Protein AF-A0A7S0GZV7-F1 (afdb_monomer_lite)

Radius of gyration: 32.06 Å; chains: 1; bounding box: 76×55×103 Å

Sequence (353 aa):
VIMIGVEDESTLLAFEGILDAPELIVPTTSLPPGPASESKVTLREICFYSTGPKSLPLLLAFLSTGDLLIYRSFLLPQAESNSSFSRLRLKKLKTTPITRSLTLEREACEVYANKNPKKRSTGPGSRMNDTWRLGRRLLPFSEISGRPAILVAGHCPLVITQHRGYPRAHPLIFAPPEAEETEYSSEFNPLERSRRGLACCAALHNPVTNRGIVAFTTGGVMEVGTLPSPSEASLATSLITSNMLLGSTIHSVDYHKGTDTLCLLVSREVKTFSSEEEAEKSEEDKEEKEETEGMKSKEETEKIDVGYPKPEYSVKVVSPNTFEEVGSFSDLEKNEEVLCQKVVTLSTRTFIA

Foldseek 3Di:
DDQDDDPDPDDRPGAPDPPPPPQCPDPPPDDPDDPDPPDRKAWDDWDWDAFDDPAATWIWIQIPVRWIWIWFWDFDDDDPDPDPHGRIDTDTDPDVTPDCVQQCPVVLVVVVCVVDVPDDPPDPPPDVPPPLPPDDQWAWDNFFLRTTWTWGFGQFIWTWGDDPRRIEIDTDFDDQPPPPPPVPDPPDDVVNNRRFTWNDKDFDDDPVHHGWIWTQTPVRDTDTDTDDHCQQWDSNDNDIDHDDDPQWAWDDWEADPVVQKIKTKTWDFDQDDPCVVVVVVVVVVVPPPDDDDDDDDDPDPPPRPRDDTAIQIKIFIAHPVRRDTPDIGRPADVNDDDPDDYDDDDDPVPPDD

InterPro domains:
  IPR015943 WD40/YVTN repeat-like-containing domain superfamily [G3DSA:2.130.10.10] (215-353)
  IPR058543 RSE1/DDB1/CPSF1, second beta-propeller [PF23726] (31-201)

Secondary structure (DSSP, 8-state):
-------STT-------------------S------------EEEEEEE-SSTTSPPEEEEEETTSPEEEEEEEEPPPPSS---S--EEEEE--PPP--TTTT--HHHHHHHHHH-GGG----TT--S--TTTTS-SEEEEEEETTEEEEEE-BSS-EEEEEETTEEEEEE--PPPP-----S--TT--HHHHTT--EEEEEEE-SSSSTTEEEEEETTS-EEEE-PPPTTT-B-SSSS-B-----SSEEEEEEEETTTTEEEEEEEEEE----HHHHHHHHHHHHHTTSS---------------PPPEEEEEEEEE-TTT--EEEEE--PPTT------------GGG---

pLDDT: mean 71.65, std 21.81, range [27.95, 97.38]

Organism: NCBI:txid1561963

Structure (mmCIF, N/CA/C/O backbone):
data_AF-A0A7S0GZV7-F1
#
_entry.id   AF-A0A7S0GZV7-F1
#
loop_
_atom_site.group_PDB
_atom_site.id
_atom_site.type_symbol
_atom_site.label_atom_id
_atom_site.label_alt_id
_atom_site.label_comp_id
_atom_site.label_asym_id
_atom_site.label_entity_id
_atom_site.label_seq_id
_atom_site.pdbx_PDB_ins_code
_atom_site.Cartn_x
_atom_site.Cartn_y
_atom_site.Cartn_z
_atom_site.occupancy
_atom_site.B_iso_or_equiv
_atom_site.auth_seq_id
_atom_site.auth_comp_id
_atom_site.auth_asym_id
_atom_site.auth_atom_id
_atom_site.pdbx_PDB_model_num
ATOM 1 N N . VAL A 1 1 ? 30.103 4.025 -17.914 1.00 33.81 1 VAL A N 1
ATOM 2 C CA . VAL A 1 1 ? 29.753 5.458 -17.776 1.00 33.81 1 VAL A CA 1
ATOM 3 C C . VAL A 1 1 ? 28.305 5.638 -18.199 1.00 33.81 1 VAL A C 1
ATOM 5 O O . VAL A 1 1 ? 27.973 5.277 -19.320 1.00 33.81 1 VAL A O 1
ATOM 8 N N . ILE A 1 2 ? 27.434 6.093 -17.298 1.00 37.44 2 ILE A N 1
ATOM 9 C CA . ILE A 1 2 ? 26.046 6.444 -17.631 1.00 37.44 2 ILE A CA 1
ATOM 10 C C . ILE A 1 2 ? 25.995 7.968 -17.631 1.00 37.44 2 ILE A C 1
ATOM 12 O O . ILE A 1 2 ? 26.051 8.574 -16.567 1.00 37.44 2 ILE A O 1
ATOM 16 N N . MET A 1 3 ? 25.920 8.582 -18.810 1.00 32.78 3 MET A N 1
ATOM 17 C CA . MET A 1 3 ? 25.652 10.016 -18.909 1.00 32.78 3 MET A CA 1
ATOM 18 C C . MET A 1 3 ? 24.140 10.220 -18.824 1.00 32.78 3 MET A C 1
ATOM 20 O O . MET A 1 3 ? 23.408 9.784 -19.709 1.00 32.78 3 MET A O 1
ATOM 24 N N . ILE A 1 4 ? 23.668 10.828 -17.737 1.00 38.09 4 ILE A N 1
ATOM 25 C CA . ILE A 1 4 ? 22.266 11.225 -17.584 1.00 38.09 4 ILE A CA 1
ATOM 26 C C . ILE A 1 4 ? 22.189 12.699 -17.978 1.00 38.09 4 ILE A C 1
ATOM 28 O O . ILE A 1 4 ? 22.584 13.565 -17.203 1.00 38.09 4 ILE A O 1
ATOM 32 N N . GLY A 1 5 ? 21.732 12.973 -19.200 1.00 27.95 5 GLY A N 1
ATOM 33 C CA . GLY A 1 5 ? 21.377 14.326 -19.619 1.00 27.95 5 GLY A CA 1
ATOM 34 C C . GLY A 1 5 ? 20.059 14.729 -18.964 1.00 27.95 5 GLY A C 1
ATOM 35 O O . GLY A 1 5 ? 19.076 13.998 -19.068 1.00 27.95 5 GLY A O 1
ATOM 36 N N . VAL A 1 6 ? 20.051 15.858 -18.261 1.00 30.39 6 VAL A N 1
ATOM 37 C CA . VAL A 1 6 ? 18.829 16.506 -17.776 1.00 30.39 6 VAL A CA 1
ATOM 38 C C . VAL A 1 6 ? 18.528 17.632 -18.761 1.00 30.39 6 VAL A C 1
ATOM 40 O O . VAL A 1 6 ? 19.365 18.512 -18.947 1.00 30.39 6 VAL A O 1
ATOM 43 N N . GLU A 1 7 ? 17.379 17.570 -19.432 1.00 31.75 7 GLU A N 1
ATOM 44 C CA . GLU A 1 7 ? 16.884 18.653 -20.290 1.00 31.75 7 GLU A CA 1
ATOM 45 C C . GLU A 1 7 ? 16.315 19.769 -19.407 1.00 31.75 7 GLU A C 1
ATOM 47 O O . GLU A 1 7 ? 15.115 19.844 -19.173 1.00 31.75 7 GLU A O 1
ATOM 52 N N . ASP A 1 8 ? 17.205 20.593 -18.858 1.00 31.48 8 ASP A N 1
ATOM 53 C CA . ASP A 1 8 ? 16.912 21.981 -18.497 1.00 31.48 8 ASP A CA 1
ATOM 54 C C . ASP A 1 8 ? 18.231 22.778 -18.541 1.00 31.48 8 ASP A C 1
ATOM 56 O O . ASP A 1 8 ? 19.262 22.343 -18.018 1.00 31.48 8 ASP A O 1
ATOM 60 N N . GLU A 1 9 ? 18.220 23.915 -19.239 1.00 35.56 9 GLU A N 1
ATOM 61 C CA . GLU A 1 9 ? 19.366 24.601 -19.874 1.00 35.56 9 GLU A CA 1
ATOM 62 C C . GLU A 1 9 ? 20.452 25.214 -18.953 1.00 35.56 9 GLU A C 1
ATOM 64 O O . GLU A 1 9 ? 21.107 26.188 -19.319 1.00 35.56 9 GLU A O 1
ATOM 69 N N . SER A 1 10 ? 20.743 24.678 -17.764 1.00 33.66 10 SER A N 1
ATOM 70 C CA . SER A 1 10 ? 21.840 25.250 -16.955 1.00 33.66 10 SER A CA 1
ATOM 71 C C . SER A 1 10 ? 22.649 24.307 -16.073 1.00 33.66 10 SER A C 1
ATOM 73 O O . SER A 1 10 ? 23.443 24.782 -15.258 1.00 33.66 10 SER A O 1
ATOM 75 N N . THR A 1 11 ? 22.574 22.980 -16.233 1.00 31.89 11 THR A N 1
ATOM 76 C CA . THR A 1 11 ? 23.603 22.107 -15.631 1.00 31.89 11 THR A CA 1
ATOM 77 C C . THR A 1 11 ? 23.731 20.755 -16.337 1.00 31.89 11 THR A C 1
ATOM 79 O O . THR A 1 11 ? 23.016 19.801 -16.040 1.00 31.89 11 THR A O 1
ATOM 82 N N . LEU A 1 12 ? 24.719 20.628 -17.228 1.00 28.33 12 LEU A N 1
ATOM 83 C CA . LEU A 1 12 ? 25.225 19.320 -17.649 1.00 28.33 12 LEU A CA 1
ATOM 84 C C . LEU A 1 12 ? 25.996 18.698 -16.476 1.00 28.33 12 LEU A C 1
ATOM 86 O O . LEU A 1 12 ? 27.178 18.972 -16.277 1.00 28.33 12 LEU A O 1
ATOM 90 N N . LEU A 1 13 ? 25.337 17.855 -15.682 1.00 33.34 13 LEU A N 1
ATOM 91 C CA . LEU A 1 13 ? 26.037 16.974 -14.750 1.00 33.34 13 LEU A CA 1
ATOM 92 C C . LEU A 1 13 ? 26.546 15.758 -15.528 1.00 33.34 13 LEU A C 1
ATOM 94 O O . LEU A 1 13 ? 25.844 14.764 -15.706 1.00 33.34 13 LEU A O 1
ATOM 98 N N . ALA A 1 14 ? 27.790 15.837 -15.999 1.00 29.33 14 ALA A N 1
ATOM 99 C CA . ALA A 1 14 ? 28.511 14.662 -16.462 1.00 29.33 14 ALA A CA 1
ATOM 100 C C . ALA A 1 14 ? 28.713 13.712 -15.269 1.00 29.33 14 ALA A C 1
ATOM 102 O O . ALA A 1 14 ? 29.522 13.954 -14.374 1.00 29.33 14 ALA A O 1
ATOM 103 N N . PHE A 1 15 ? 27.937 12.630 -15.228 1.00 39.38 15 PHE A N 1
ATOM 104 C CA . PHE A 1 15 ? 28.114 11.562 -14.252 1.00 39.38 15 PHE A CA 1
ATOM 105 C C . PHE A 1 15 ? 29.225 10.614 -14.720 1.00 39.38 15 PHE A C 1
ATOM 107 O O . PHE A 1 15 ? 28.971 9.563 -15.310 1.00 39.38 15 PHE A O 1
ATOM 114 N N . GLU A 1 16 ? 30.474 10.936 -14.393 1.00 31.05 16 GLU A N 1
ATOM 115 C CA . GLU A 1 16 ? 31.534 9.926 -14.325 1.00 31.05 16 GLU A CA 1
ATOM 116 C C . GLU A 1 16 ? 31.401 9.133 -13.023 1.00 31.05 16 GLU A C 1
ATOM 118 O O . GLU A 1 16 ? 32.149 9.270 -12.059 1.00 31.05 16 GLU A O 1
ATOM 123 N N . GLY A 1 17 ? 30.379 8.282 -12.981 1.00 33.69 17 GLY A N 1
ATOM 124 C CA . GLY A 1 17 ? 30.392 7.135 -12.094 1.00 33.69 17 GLY A CA 1
ATOM 125 C C . GLY A 1 17 ? 31.173 6.020 -12.775 1.00 33.69 17 GLY A C 1
ATOM 126 O O . GLY A 1 17 ? 30.677 5.430 -13.742 1.00 33.69 17 GLY A O 1
ATOM 127 N N . ILE A 1 18 ? 32.352 5.684 -12.250 1.00 29.42 18 ILE A N 1
ATOM 128 C CA . ILE A 1 18 ? 32.896 4.330 -12.386 1.00 29.42 18 ILE A CA 1
ATOM 129 C C . ILE A 1 18 ? 31.946 3.431 -11.586 1.00 29.42 18 ILE A C 1
ATOM 131 O O . ILE A 1 18 ? 32.153 3.122 -10.417 1.00 29.42 18 ILE A O 1
ATOM 135 N N . LEU A 1 19 ? 30.822 3.068 -12.203 1.00 37.88 19 LEU A N 1
ATOM 136 C CA . LEU A 1 19 ? 30.335 1.717 -12.028 1.00 37.88 19 LEU A CA 1
ATOM 137 C C . LEU A 1 19 ? 31.365 0.893 -12.789 1.00 37.88 19 LEU A C 1
ATOM 139 O O . LEU A 1 19 ? 31.237 0.721 -14.002 1.00 37.88 19 LEU A O 1
ATOM 143 N N . ASP A 1 20 ? 32.385 0.403 -12.082 1.00 29.62 20 ASP A N 1
ATOM 144 C CA . ASP A 1 20 ? 32.798 -0.964 -12.354 1.00 29.62 20 ASP A CA 1
ATOM 145 C C . ASP A 1 20 ? 31.483 -1.726 -12.260 1.00 29.62 20 ASP A C 1
ATOM 147 O O . ASP A 1 20 ? 30.920 -1.916 -11.182 1.00 29.62 20 ASP A O 1
ATOM 151 N N . ALA A 1 21 ? 30.873 -1.983 -13.410 1.00 36.34 21 ALA A N 1
ATOM 152 C CA . ALA A 1 21 ? 30.015 -3.121 -13.519 1.00 36.34 21 ALA A CA 1
ATOM 153 C C . ALA A 1 21 ? 31.032 -4.258 -13.511 1.00 36.34 21 ALA A C 1
ATOM 155 O O . ALA A 1 21 ? 31.592 -4.534 -14.576 1.00 36.34 21 ALA A O 1
ATOM 156 N N . PRO A 1 22 ? 31.322 -4.917 -12.363 1.00 32.19 22 PRO A N 1
ATOM 157 C CA . PRO A 1 22 ? 31.736 -6.290 -12.518 1.00 32.19 22 PRO A CA 1
ATOM 158 C C . PRO A 1 22 ? 30.637 -6.900 -13.381 1.00 32.19 22 PRO A C 1
ATOM 160 O O . PRO A 1 22 ? 29.455 -6.560 -13.214 1.00 32.19 22 PRO A O 1
ATOM 163 N N . GLU A 1 23 ? 31.008 -7.730 -14.345 1.00 32.88 23 GLU A N 1
ATOM 164 C CA . GLU A 1 23 ? 30.06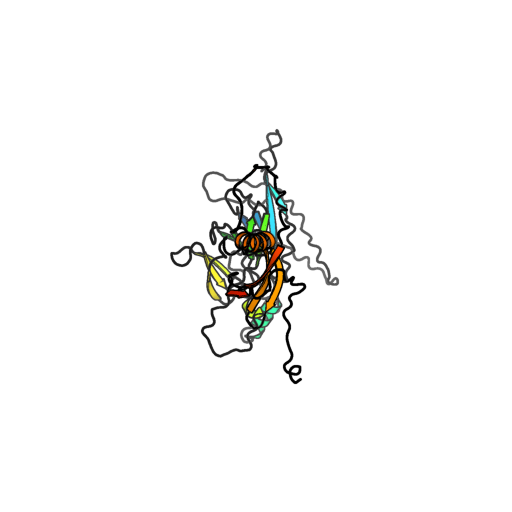7 -8.708 -14.859 1.00 32.88 23 GLU A CA 1
ATOM 165 C C . GLU A 1 23 ? 29.303 -9.229 -13.646 1.00 32.88 23 GLU A C 1
ATOM 167 O O . GLU A 1 23 ? 29.890 -9.797 -12.720 1.00 32.88 23 GLU A O 1
ATOM 172 N N . LEU A 1 24 ? 28.028 -8.849 -13.540 1.00 37.41 24 LEU A N 1
ATOM 173 C CA . LEU A 1 24 ? 27.248 -9.165 -12.363 1.00 37.41 24 LEU A CA 1
ATOM 174 C C . LEU A 1 24 ? 26.860 -10.616 -12.593 1.00 37.41 24 LEU A C 1
ATOM 176 O O . LEU A 1 24 ? 25.791 -10.906 -13.125 1.00 37.41 24 LEU A O 1
ATOM 180 N N . ILE A 1 25 ? 27.801 -11.514 -12.303 1.00 35.06 25 ILE A N 1
ATOM 181 C CA . ILE A 1 25 ? 27.599 -12.951 -12.308 1.00 35.06 25 ILE A CA 1
ATOM 182 C C . ILE A 1 25 ? 26.596 -13.182 -11.187 1.00 35.06 25 ILE A C 1
ATOM 184 O O . ILE A 1 25 ? 26.941 -13.239 -10.009 1.00 35.06 25 ILE A O 1
ATOM 188 N N . VAL A 1 26 ? 25.315 -13.191 -11.545 1.00 38.22 26 VAL A N 1
ATOM 189 C CA . VAL A 1 26 ? 24.249 -13.592 -10.640 1.00 38.22 26 VAL A CA 1
ATOM 190 C C . VAL A 1 26 ? 24.370 -15.109 -10.538 1.00 38.22 26 VAL A C 1
ATOM 192 O O . VAL A 1 26 ? 24.126 -15.778 -11.544 1.00 38.22 26 VAL A O 1
ATOM 195 N N . PRO A 1 27 ? 24.753 -15.685 -9.385 1.00 35.00 27 PRO A N 1
ATOM 196 C CA . PRO A 1 27 ? 24.728 -17.128 -9.236 1.00 35.00 27 PRO A CA 1
ATOM 197 C C . PRO A 1 27 ? 23.278 -17.589 -9.399 1.00 35.00 27 PRO A C 1
ATOM 199 O O . PRO A 1 27 ? 22.416 -17.293 -8.571 1.00 35.00 27 PRO A O 1
ATOM 202 N N . THR A 1 28 ? 22.987 -18.275 -10.503 1.00 38.59 28 THR A N 1
ATOM 203 C CA . THR A 1 28 ? 21.720 -18.976 -10.704 1.00 38.59 28 THR A CA 1
ATOM 204 C C . THR A 1 28 ? 21.653 -20.110 -9.696 1.00 38.59 28 THR A C 1
ATOM 206 O O . THR A 1 28 ? 22.261 -21.162 -9.882 1.00 38.59 28 THR A O 1
ATOM 209 N N . THR A 1 29 ? 20.944 -19.892 -8.595 1.00 39.34 29 THR A N 1
ATOM 210 C CA . THR A 1 29 ? 20.678 -20.936 -7.616 1.00 39.34 29 THR A CA 1
ATOM 211 C C . THR A 1 29 ? 19.682 -21.949 -8.193 1.00 39.34 29 THR A C 1
ATOM 213 O O . THR A 1 29 ? 18.584 -21.597 -8.620 1.00 39.34 29 THR A O 1
ATOM 216 N N . SER A 1 30 ? 20.068 -23.228 -8.134 1.00 42.41 30 SER A N 1
ATOM 217 C CA . SER A 1 30 ? 19.202 -24.423 -8.090 1.00 42.41 30 SER A CA 1
ATOM 218 C C . SER A 1 30 ? 18.599 -25.027 -9.375 1.00 42.41 30 SER A C 1
ATOM 220 O O . SER A 1 30 ? 17.442 -25.427 -9.362 1.00 42.41 30 SER A O 1
ATOM 222 N N . LEU A 1 31 ? 19.380 -25.247 -10.440 1.00 40.47 31 LEU A N 1
ATOM 223 C CA . LEU A 1 31 ? 19.058 -26.290 -11.438 1.00 40.47 31 LEU A CA 1
ATOM 224 C C . LEU A 1 31 ? 20.331 -27.057 -11.857 1.00 40.47 31 LEU A C 1
ATOM 226 O O . LEU A 1 31 ? 21.410 -26.461 -11.854 1.00 40.47 31 LEU A O 1
ATOM 230 N N . PRO A 1 32 ? 20.236 -28.367 -12.175 1.00 44.31 32 PRO A N 1
ATOM 231 C CA . PRO A 1 32 ? 21.387 -29.193 -12.537 1.00 44.31 32 PRO A CA 1
ATOM 232 C C . PRO A 1 32 ? 22.094 -28.650 -13.791 1.00 44.31 32 PRO A C 1
ATOM 234 O O . PRO A 1 32 ? 21.440 -28.050 -14.650 1.00 44.31 32 PRO A O 1
ATOM 237 N N . PRO A 1 33 ? 23.421 -28.846 -13.909 1.00 44.50 33 PRO A N 1
ATOM 238 C CA . PRO A 1 33 ? 24.230 -28.228 -14.950 1.00 44.50 33 PRO A CA 1
ATOM 239 C C . PRO A 1 33 ? 23.919 -28.845 -16.320 1.00 44.50 33 PRO A C 1
ATOM 241 O O . PRO A 1 33 ? 24.497 -29.851 -16.721 1.00 44.50 33 PRO A O 1
ATOM 244 N N . GLY A 1 34 ? 22.996 -28.227 -17.055 1.00 49.34 34 GLY A N 1
ATOM 245 C CA . GLY A 1 34 ? 23.021 -28.259 -18.518 1.00 49.34 34 GLY A CA 1
ATOM 246 C C . GLY A 1 34 ? 24.166 -27.382 -19.045 1.00 49.34 34 GLY A C 1
ATOM 247 O O . GLY A 1 34 ? 24.740 -26.620 -18.263 1.00 49.34 34 GLY A O 1
ATOM 248 N N . PRO A 1 35 ? 24.516 -27.450 -20.345 1.00 46.12 35 PRO A N 1
ATOM 249 C CA . PRO A 1 35 ? 25.512 -26.555 -20.932 1.00 46.12 35 PRO A CA 1
ATOM 250 C C . PRO A 1 35 ? 25.105 -25.107 -20.639 1.00 46.12 35 PRO A C 1
ATOM 252 O O . PRO A 1 35 ? 24.083 -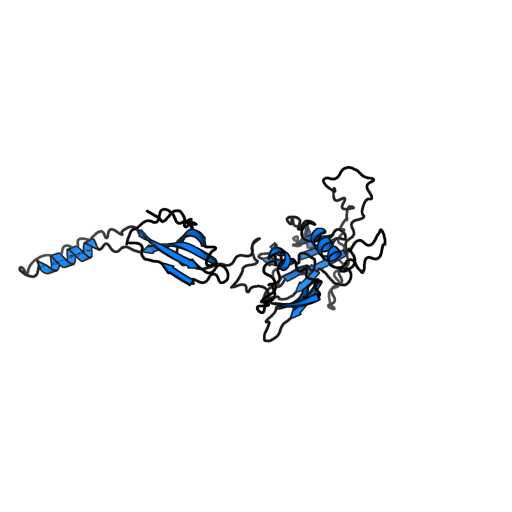24.622 -21.129 1.00 46.12 35 PRO A O 1
ATOM 255 N N . ALA A 1 36 ? 25.866 -24.455 -19.759 1.00 47.19 36 ALA A N 1
ATOM 256 C CA . ALA A 1 36 ? 25.577 -23.126 -19.259 1.00 47.19 36 ALA A CA 1
ATOM 257 C C . ALA A 1 36 ? 25.764 -22.125 -20.400 1.00 47.19 36 ALA A C 1
ATOM 259 O O . ALA A 1 36 ? 26.862 -21.639 -20.653 1.00 47.19 36 ALA A O 1
ATOM 260 N N . SER A 1 37 ? 24.686 -21.817 -21.120 1.00 52.84 37 SER A N 1
ATOM 261 C CA . SER A 1 37 ? 24.655 -20.592 -21.903 1.00 52.84 37 SER A CA 1
ATOM 262 C C . SER A 1 37 ? 24.655 -19.445 -20.896 1.00 52.84 37 SER A C 1
A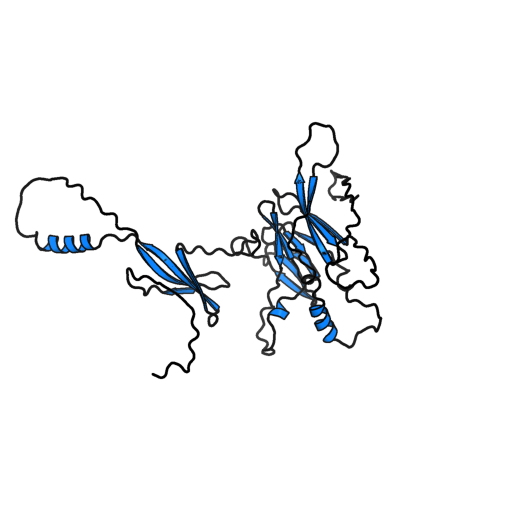TOM 264 O O . SER A 1 37 ? 23.628 -19.189 -20.261 1.00 52.84 37 SER A O 1
ATOM 266 N N . GLU A 1 38 ? 25.797 -18.792 -20.701 1.00 62.78 38 GLU A N 1
ATOM 267 C CA . GLU A 1 38 ? 25.896 -17.561 -19.922 1.00 62.78 38 GLU A CA 1
ATOM 268 C C . GLU A 1 38 ? 24.979 -16.515 -20.560 1.00 62.78 38 GLU A C 1
ATOM 270 O O . GLU A 1 38 ? 25.300 -15.864 -21.556 1.00 62.78 38 GLU A O 1
ATOM 275 N N . SER A 1 39 ? 23.760 -16.394 -20.041 1.00 69.38 39 SER A N 1
ATOM 276 C CA . SER A 1 39 ? 22.831 -15.390 -20.530 1.00 69.38 39 SER A CA 1
ATOM 277 C C . SER A 1 39 ? 23.343 -14.026 -20.078 1.00 69.38 39 SER A C 1
ATOM 279 O O . SER A 1 39 ? 23.217 -13.681 -18.902 1.00 69.38 39 SER A O 1
ATOM 281 N N . LYS A 1 40 ? 23.919 -13.254 -21.004 1.00 84.12 40 LYS A N 1
ATOM 282 C CA . LYS A 1 40 ? 24.383 -11.885 -20.756 1.00 84.12 40 LYS A CA 1
ATOM 283 C C . LYS A 1 40 ? 23.234 -11.031 -20.209 1.00 84.12 40 LYS A C 1
ATOM 285 O O . LYS A 1 40 ? 22.298 -10.697 -20.936 1.00 84.12 40 LYS A O 1
ATOM 290 N N . VAL A 1 41 ? 23.310 -10.667 -18.930 1.00 81.81 41 VAL A N 1
ATOM 291 C CA . VAL A 1 41 ? 22.335 -9.780 -18.285 1.00 81.81 41 VAL A CA 1
ATOM 292 C C . VAL A 1 41 ? 22.628 -8.343 -18.708 1.00 81.81 41 VAL A C 1
ATOM 294 O O . VAL A 1 41 ? 23.638 -7.762 -18.326 1.00 81.81 41 VAL A O 1
ATOM 297 N N . THR A 1 42 ? 21.746 -7.757 -19.514 1.00 86.19 42 THR A N 1
ATOM 298 C CA . THR A 1 42 ? 21.817 -6.343 -19.915 1.00 86.19 42 THR A CA 1
ATOM 299 C C . THR A 1 42 ? 20.844 -5.467 -19.126 1.00 86.19 42 THR A C 1
ATOM 301 O O . THR A 1 42 ? 19.787 -5.937 -18.697 1.00 86.19 42 THR A O 1
ATOM 304 N N . LEU A 1 43 ? 21.180 -4.186 -18.959 1.00 88.06 43 LEU A N 1
ATOM 305 C CA . LEU A 1 43 ? 20.266 -3.142 -18.488 1.00 88.06 43 LEU A CA 1
ATOM 306 C C . LEU A 1 43 ? 19.254 -2.808 -19.599 1.00 88.06 43 LEU A C 1
ATOM 308 O O . LEU A 1 43 ? 19.642 -2.652 -20.755 1.00 88.06 43 LEU A O 1
ATOM 312 N N . ARG A 1 44 ? 17.964 -2.716 -19.262 1.00 87.06 44 ARG A N 1
ATOM 313 C CA . ARG A 1 44 ? 16.876 -2.374 -20.197 1.00 87.06 44 ARG A CA 1
ATOM 314 C C . ARG A 1 44 ? 16.398 -0.943 -20.042 1.00 87.06 44 ARG A C 1
ATOM 316 O O . ARG A 1 44 ? 16.189 -0.272 -21.041 1.00 87.06 44 ARG A O 1
ATOM 323 N N . GLU A 1 45 ? 16.211 -0.503 -18.807 1.00 91.00 45 GLU A N 1
ATOM 324 C CA . GLU A 1 45 ? 15.660 0.814 -18.506 1.00 91.00 45 GLU A CA 1
ATOM 325 C C . GLU A 1 45 ? 16.263 1.338 -17.211 1.00 91.00 45 GLU A C 1
ATOM 327 O O . GLU A 1 45 ? 16.593 0.564 -16.309 1.00 91.00 45 GLU A O 1
ATOM 332 N N . ILE A 1 46 ? 16.411 2.655 -17.124 1.00 94.44 46 ILE A N 1
ATOM 333 C CA . ILE A 1 46 ? 16.906 3.336 -15.939 1.00 94.44 46 ILE A CA 1
ATOM 334 C C . ILE A 1 46 ? 16.033 4.553 -15.661 1.00 94.44 46 ILE A C 1
ATOM 336 O O . ILE A 1 46 ? 15.643 5.270 -16.579 1.00 94.44 46 ILE A O 1
ATOM 340 N N . CYS A 1 47 ? 15.721 4.782 -14.393 1.00 94.81 47 CYS A N 1
ATOM 341 C CA . CYS A 1 47 ? 14.977 5.947 -13.943 1.00 94.81 47 CYS A CA 1
ATOM 342 C C . CYS A 1 47 ? 15.686 6.523 -12.723 1.00 94.81 47 CYS A C 1
ATOM 344 O O . CYS A 1 47 ? 15.883 5.823 -11.729 1.00 94.81 47 CYS A O 1
ATOM 346 N N . PHE A 1 48 ? 16.094 7.786 -12.812 1.00 94.62 48 PHE A N 1
ATOM 347 C CA . PHE A 1 48 ? 16.648 8.531 -11.692 1.00 94.62 48 PHE A CA 1
ATOM 348 C C . PHE A 1 48 ? 15.662 9.630 -11.315 1.00 94.62 48 PHE A C 1
ATOM 350 O O . PHE A 1 48 ? 15.452 10.559 -12.090 1.00 94.62 48 PHE A O 1
ATOM 357 N N . TYR A 1 49 ? 14.999 9.483 -10.169 1.00 93.44 49 TYR A N 1
ATOM 358 C CA . TYR A 1 49 ? 13.841 10.308 -9.842 1.00 93.44 49 TYR A CA 1
ATOM 359 C C . TYR A 1 49 ? 13.769 10.652 -8.356 1.00 93.44 49 TYR A C 1
ATOM 361 O O . TYR A 1 49 ? 14.020 9.805 -7.497 1.00 93.44 49 TYR A O 1
ATOM 369 N N . SER A 1 50 ? 13.418 11.904 -8.055 1.00 89.81 50 SER A N 1
ATOM 370 C CA . SER A 1 50 ? 13.172 12.361 -6.689 1.00 89.81 50 SER A CA 1
ATOM 371 C C . SER A 1 50 ? 11.692 12.268 -6.366 1.00 89.81 50 SER A C 1
ATOM 373 O O . SER A 1 50 ? 10.868 12.955 -6.963 1.00 89.81 50 SER A O 1
ATOM 375 N N . THR A 1 51 ? 11.351 11.455 -5.373 1.00 84.44 51 THR A N 1
ATOM 376 C CA . THR A 1 51 ? 9.976 11.312 -4.892 1.00 84.44 51 THR A CA 1
ATOM 377 C C . THR A 1 51 ? 9.642 12.347 -3.809 1.00 84.44 51 THR A C 1
ATOM 379 O O . THR A 1 51 ? 9.081 12.014 -2.768 1.00 84.44 51 THR A O 1
ATOM 382 N N . GLY A 1 52 ? 10.007 13.616 -4.030 1.00 81.19 52 GLY A N 1
ATOM 383 C CA . GLY A 1 52 ? 9.592 14.748 -3.195 1.00 81.19 52 GLY A CA 1
ATOM 384 C C . GLY A 1 52 ? 10.700 15.745 -2.823 1.00 81.19 52 GLY A C 1
ATOM 385 O O . GLY A 1 52 ? 11.887 15.418 -2.870 1.00 81.19 52 GLY A O 1
ATOM 386 N N . PRO A 1 53 ? 10.324 16.961 -2.379 1.00 76.31 53 PRO A N 1
ATOM 387 C CA . PRO A 1 53 ? 11.227 18.113 -2.235 1.00 76.31 53 PRO A CA 1
ATOM 388 C C . PRO A 1 53 ? 12.312 17.952 -1.160 1.00 76.31 53 PRO A C 1
ATOM 390 O O . PRO A 1 53 ? 13.315 18.654 -1.180 1.00 76.31 53 PRO A O 1
ATOM 393 N N . LYS A 1 54 ? 12.129 17.027 -0.212 1.00 82.38 54 LYS A N 1
ATOM 394 C CA . LYS A 1 54 ? 13.101 16.717 0.856 1.00 82.38 54 LYS A CA 1
ATOM 395 C C . LYS A 1 54 ? 13.643 15.293 0.755 1.00 82.38 54 LYS A C 1
ATOM 397 O O . LYS A 1 54 ? 14.199 14.762 1.716 1.00 82.38 54 LYS A O 1
ATOM 402 N N . SER A 1 55 ? 13.412 14.642 -0.379 1.00 84.31 55 SER A N 1
ATOM 403 C CA . SER A 1 55 ? 13.809 13.263 -0.601 1.00 84.31 55 SER A CA 1
ATOM 404 C C . SER A 1 55 ? 15.067 13.212 -1.459 1.00 84.31 55 SER A C 1
ATOM 406 O O . SER A 1 55 ? 15.230 13.993 -2.394 1.00 84.31 55 SER A O 1
ATOM 408 N N . LEU A 1 56 ? 15.985 12.312 -1.112 1.00 87.38 56 LEU A N 1
ATOM 409 C CA . LEU A 1 56 ? 17.118 12.014 -1.980 1.00 87.38 56 LEU A CA 1
ATOM 410 C C . LEU A 1 56 ? 16.624 11.149 -3.143 1.00 87.38 56 LEU A C 1
ATOM 412 O O . LEU A 1 56 ? 15.855 10.213 -2.890 1.00 87.38 56 LEU A O 1
ATOM 416 N N . PRO A 1 57 ? 17.083 11.412 -4.378 1.00 91.81 57 PRO A N 1
ATOM 417 C CA . PRO A 1 57 ? 16.618 10.698 -5.554 1.00 91.81 57 PRO A CA 1
ATOM 418 C C . PRO A 1 57 ? 16.923 9.203 -5.473 1.00 91.81 57 PRO A C 1
ATOM 420 O O . PRO A 1 57 ? 17.904 8.757 -4.867 1.00 91.81 57 PRO A O 1
ATOM 423 N N . LEU A 1 58 ? 16.068 8.418 -6.104 1.00 92.94 58 LEU A N 1
ATOM 424 C CA . LEU A 1 58 ? 16.214 6.981 -6.244 1.00 92.94 58 LEU A CA 1
ATOM 425 C C . LEU A 1 58 ? 16.703 6.671 -7.652 1.00 92.94 58 LEU A C 1
ATOM 427 O O . LEU A 1 58 ? 16.242 7.279 -8.615 1.00 92.94 58 LEU A O 1
ATOM 431 N N . LEU A 1 59 ? 17.612 5.703 -7.769 1.00 94.81 59 LEU A N 1
ATOM 432 C CA . LEU A 1 59 ? 17.976 5.120 -9.054 1.00 94.81 59 LEU A CA 1
ATOM 433 C C . LEU A 1 59 ? 17.325 3.744 -9.167 1.00 94.81 59 LEU A C 1
ATOM 435 O O . LEU A 1 59 ? 17.619 2.842 -8.382 1.00 94.81 59 LEU A O 1
ATOM 439 N N . LEU A 1 60 ? 16.440 3.592 -10.140 1.00 94.19 60 LEU A N 1
ATOM 440 C CA . LEU A 1 60 ? 15.789 2.341 -10.481 1.00 94.19 60 LEU A CA 1
ATOM 441 C C . LEU A 1 60 ? 16.393 1.834 -11.784 1.00 94.19 60 LEU A C 1
ATOM 443 O O . LEU A 1 60 ? 16.536 2.593 -12.739 1.00 94.19 60 LEU A O 1
ATOM 447 N N . ALA A 1 61 ? 16.746 0.556 -11.820 1.00 91.62 61 ALA A N 1
ATOM 448 C CA . ALA A 1 61 ? 17.322 -0.095 -12.986 1.00 91.62 61 ALA A CA 1
ATOM 449 C C . ALA A 1 61 ? 16.558 -1.386 -13.275 1.00 91.62 61 ALA A C 1
ATOM 451 O O . ALA A 1 61 ? 16.494 -2.282 -12.433 1.00 91.62 61 ALA A O 1
ATOM 452 N N . PHE A 1 62 ? 15.978 -1.473 -14.467 1.00 87.69 62 PHE A N 1
ATOM 453 C CA . PHE A 1 62 ? 15.247 -2.639 -14.939 1.00 87.69 62 PHE A CA 1
ATOM 454 C C . PHE A 1 62 ? 16.163 -3.483 -15.824 1.00 87.69 62 PHE A C 1
ATOM 456 O O . PHE A 1 62 ? 16.718 -2.981 -16.802 1.00 87.69 62 PHE A O 1
ATOM 463 N N . LEU A 1 63 ? 16.346 -4.759 -15.493 1.00 86.25 63 LEU A N 1
ATOM 464 C CA . LEU A 1 63 ? 17.243 -5.656 -16.220 1.00 86.25 63 LEU A CA 1
ATOM 465 C C . LEU A 1 63 ? 16.505 -6.457 -17.300 1.00 86.25 63 LEU A C 1
ATOM 467 O O . LEU A 1 63 ? 15.292 -6.651 -17.275 1.00 86.25 63 LEU A O 1
ATOM 471 N N . SER A 1 64 ? 17.263 -6.988 -18.255 1.00 80.69 64 SER A N 1
ATOM 472 C CA . SER A 1 64 ? 16.777 -7.900 -19.303 1.00 80.69 64 SER A CA 1
ATOM 473 C C . SER A 1 64 ? 16.233 -9.219 -18.765 1.00 80.69 64 SER A C 1
ATOM 475 O O . SER A 1 64 ? 15.444 -9.865 -19.450 1.00 80.69 64 SER A O 1
ATOM 477 N N . THR A 1 65 ? 16.609 -9.584 -17.540 1.00 78.38 65 THR A N 1
ATOM 478 C CA . THR A 1 65 ? 16.080 -10.725 -16.787 1.00 78.38 65 THR A CA 1
ATOM 479 C C . THR A 1 65 ? 14.689 -10.479 -16.201 1.00 78.38 65 THR A C 1
ATOM 481 O O . THR A 1 65 ? 14.083 -11.427 -15.709 1.00 78.38 65 THR A O 1
ATOM 484 N N . GLY A 1 66 ? 14.186 -9.238 -16.245 1.00 76.19 66 GLY A N 1
ATOM 485 C CA . GLY A 1 66 ? 12.941 -8.829 -15.589 1.00 76.19 66 GLY A CA 1
ATOM 486 C C . GLY A 1 66 ? 13.122 -8.333 -14.152 1.00 76.19 66 GLY A C 1
ATOM 487 O O . GLY A 1 66 ? 12.139 -7.941 -13.526 1.00 76.19 66 GLY A O 1
ATOM 488 N N . ASP A 1 67 ? 14.354 -8.340 -13.636 1.00 81.00 67 ASP A N 1
ATOM 489 C CA . ASP A 1 67 ? 14.644 -7.909 -12.271 1.00 81.00 67 ASP A CA 1
ATOM 490 C C . ASP A 1 67 ? 14.637 -6.379 -12.164 1.00 81.00 67 ASP A C 1
ATOM 492 O O . ASP A 1 67 ? 15.229 -5.677 -12.992 1.00 81.00 67 ASP A O 1
ATOM 496 N N . LEU A 1 68 ? 14.010 -5.869 -11.103 1.00 87.12 68 LEU A N 1
ATOM 497 C CA . LEU A 1 68 ? 14.054 -4.460 -10.727 1.00 87.12 68 LEU A CA 1
ATOM 498 C C . LEU A 1 68 ? 15.078 -4.251 -9.609 1.00 87.12 68 LEU A C 1
ATOM 500 O O . LEU A 1 68 ? 14.940 -4.781 -8.505 1.00 87.12 68 LEU A O 1
ATOM 504 N N . LEU A 1 69 ? 16.090 -3.434 -9.878 1.00 90.44 69 LEU A N 1
ATOM 505 C CA . LEU A 1 69 ? 17.058 -2.986 -8.886 1.00 90.44 69 LEU A CA 1
ATOM 506 C C . LEU A 1 69 ? 16.693 -1.581 -8.410 1.00 90.44 69 LEU A C 1
ATOM 508 O O . LEU A 1 69 ? 16.472 -0.690 -9.226 1.00 90.44 69 LEU A O 1
ATOM 512 N N . ILE A 1 70 ? 16.681 -1.370 -7.093 1.00 91.94 70 ILE A N 1
ATOM 513 C CA . ILE A 1 70 ? 16.422 -0.062 -6.482 1.00 91.94 70 ILE A CA 1
ATOM 514 C C . ILE A 1 70 ? 17.652 0.355 -5.682 1.00 91.94 70 ILE A C 1
ATOM 516 O O . ILE A 1 70 ? 18.107 -0.364 -4.790 1.00 91.94 70 ILE A O 1
ATOM 520 N N . TYR A 1 71 ? 18.174 1.537 -5.979 1.00 93.00 71 TYR A N 1
ATOM 521 C CA . TYR A 1 71 ? 19.296 2.137 -5.279 1.00 93.00 71 TYR A CA 1
ATOM 522 C C . TYR A 1 71 ? 18.844 3.426 -4.606 1.00 93.00 71 TYR A C 1
ATOM 524 O O . TYR A 1 71 ? 18.250 4.308 -5.226 1.00 93.00 71 TYR A O 1
ATOM 532 N N . ARG A 1 72 ? 19.175 3.549 -3.324 1.00 90.94 72 ARG A N 1
ATOM 533 C CA . ARG A 1 72 ? 19.036 4.803 -2.592 1.00 90.94 72 ARG A CA 1
ATOM 534 C C . ARG A 1 72 ? 20.277 5.647 -2.828 1.00 90.94 72 ARG A C 1
ATOM 536 O O . ARG A 1 72 ? 21.389 5.142 -2.656 1.00 90.94 72 ARG A O 1
ATOM 543 N N . SER A 1 73 ? 20.091 6.918 -3.162 1.00 91.38 73 SER A N 1
ATOM 544 C CA . SER A 1 73 ? 21.204 7.855 -3.185 1.00 91.38 73 SER A CA 1
ATOM 545 C C . SER A 1 73 ? 21.456 8.479 -1.810 1.00 91.38 73 SER A C 1
ATOM 547 O O . SER A 1 73 ? 20.552 8.600 -0.977 1.00 91.38 73 SER A O 1
ATOM 549 N N . PHE A 1 74 ? 22.711 8.824 -1.547 1.00 89.31 74 PHE A N 1
ATOM 550 C CA . PHE A 1 74 ? 23.139 9.561 -0.365 1.00 89.31 74 PHE A CA 1
ATOM 551 C C . PHE A 1 74 ? 24.301 10.484 -0.720 1.00 89.31 74 PHE A C 1
ATOM 553 O O . PHE A 1 74 ? 25.120 10.159 -1.579 1.00 89.31 74 PHE A O 1
ATOM 560 N N . LEU A 1 75 ? 24.349 11.645 -0.071 1.00 87.69 75 LEU A N 1
ATOM 561 C CA . LEU A 1 75 ? 25.422 12.617 -0.239 1.00 87.69 75 LEU A CA 1
ATOM 562 C C . LEU A 1 75 ? 26.491 12.360 0.818 1.00 87.69 75 LEU A C 1
ATOM 564 O O . LEU A 1 75 ? 26.177 12.257 2.004 1.00 87.69 75 LEU A O 1
ATOM 568 N N . LEU A 1 76 ? 27.744 12.248 0.390 1.00 84.56 76 LEU A N 1
ATOM 569 C CA . LEU A 1 76 ? 28.879 12.244 1.305 1.00 84.56 76 LEU A CA 1
ATOM 570 C C . LEU A 1 76 ? 29.268 13.685 1.678 1.00 84.56 76 LEU A C 1
ATOM 572 O O . LEU A 1 76 ? 29.213 14.567 0.811 1.00 84.56 76 LEU A O 1
ATOM 576 N N . PRO A 1 77 ? 29.673 13.940 2.938 1.00 79.81 77 PRO A N 1
ATOM 577 C CA . PRO A 1 77 ? 30.270 15.217 3.307 1.00 79.81 77 PRO A CA 1
ATOM 578 C C . PRO A 1 77 ? 31.532 15.456 2.469 1.00 79.81 77 PRO A C 1
ATOM 580 O O . PRO A 1 77 ? 32.257 14.520 2.129 1.00 79.81 77 PRO A O 1
ATOM 583 N N . GLN A 1 78 ? 31.761 16.713 2.093 1.00 72.31 78 GLN A N 1
ATOM 584 C CA . GLN A 1 78 ? 32.934 17.107 1.320 1.00 72.31 78 GLN A CA 1
ATOM 585 C C . GLN A 1 78 ? 34.187 16.846 2.157 1.00 72.31 78 GLN A C 1
ATOM 587 O O . GLN A 1 78 ? 34.356 17.464 3.204 1.00 72.31 78 GLN A O 1
ATOM 592 N N . ALA A 1 79 ? 35.057 15.945 1.704 1.00 62.56 79 ALA A N 1
ATOM 593 C CA . ALA A 1 79 ? 36.434 15.957 2.175 1.00 62.56 79 ALA A CA 1
ATOM 594 C C . ALA A 1 79 ? 37.081 17.248 1.654 1.00 62.56 79 ALA A C 1
ATOM 596 O O . ALA A 1 79 ? 36.834 17.628 0.511 1.00 62.56 79 ALA A O 1
ATOM 597 N N . GLU A 1 80 ? 37.880 17.920 2.479 1.00 65.75 80 GLU A N 1
ATOM 598 C CA . GLU A 1 80 ? 38.487 19.244 2.238 1.00 65.75 80 GLU A CA 1
ATOM 599 C C . GLU A 1 80 ? 39.434 19.323 1.016 1.00 65.75 80 GLU A C 1
ATOM 601 O O . GLU A 1 80 ? 40.118 20.321 0.815 1.00 65.75 80 GLU A O 1
ATOM 606 N N . SER A 1 81 ? 39.482 18.297 0.164 1.00 62.19 81 SER A N 1
ATOM 607 C CA . SER A 1 81 ? 40.277 18.271 -1.057 1.00 62.19 81 SER A CA 1
ATOM 608 C C . SER A 1 81 ? 39.435 18.613 -2.293 1.00 62.19 81 SER A C 1
ATOM 610 O O . SER A 1 81 ? 38.281 18.207 -2.429 1.00 62.19 81 SER A O 1
ATOM 612 N N . ASN A 1 82 ? 40.043 19.372 -3.211 1.00 65.19 82 ASN A N 1
ATOM 613 C CA . ASN A 1 82 ? 39.511 19.938 -4.464 1.00 65.19 82 ASN A CA 1
ATOM 614 C C . ASN A 1 82 ? 39.024 18.912 -5.516 1.00 65.19 82 ASN A C 1
ATOM 616 O O . ASN A 1 82 ? 39.228 19.096 -6.714 1.00 65.19 82 ASN A O 1
ATOM 620 N N . SER A 1 83 ? 38.414 17.800 -5.113 1.00 66.00 83 SER A N 1
ATOM 621 C CA . SER A 1 83 ? 37.947 16.782 -6.046 1.00 66.00 83 SER A CA 1
ATOM 622 C C . SER A 1 83 ? 36.616 17.208 -6.678 1.00 66.00 83 SER A C 1
ATOM 624 O O . SER A 1 83 ? 35.640 17.458 -5.969 1.00 66.00 83 SER A O 1
ATOM 626 N N . SER A 1 84 ? 36.571 17.251 -8.009 1.00 66.56 84 SER A N 1
ATOM 627 C CA . SER A 1 84 ? 35.386 17.536 -8.833 1.00 66.56 84 SER A CA 1
ATOM 628 C C . SER A 1 84 ? 34.372 16.383 -8.883 1.00 66.56 84 SER A C 1
ATOM 630 O O . SER A 1 84 ? 33.375 16.463 -9.599 1.00 66.56 84 SER A O 1
ATOM 632 N N . PHE A 1 85 ? 34.605 15.295 -8.142 1.00 64.44 85 PHE A N 1
ATOM 633 C CA . PHE A 1 85 ? 33.749 14.116 -8.188 1.00 64.44 85 PHE A CA 1
ATOM 634 C C . PHE A 1 85 ? 32.389 14.358 -7.529 1.00 64.44 85 PHE A C 1
ATOM 636 O O . PHE A 1 85 ? 32.266 15.009 -6.487 1.00 64.44 85 PHE A O 1
ATOM 643 N N . SER A 1 86 ? 31.354 13.761 -8.125 1.00 66.81 86 SER A N 1
ATOM 644 C CA . SER A 1 86 ? 30.002 13.768 -7.571 1.00 66.81 86 SER A CA 1
ATOM 645 C C . SER A 1 86 ? 29.994 13.174 -6.158 1.00 66.81 86 SER A C 1
ATOM 647 O O . SER A 1 86 ? 30.417 12.040 -5.933 1.00 66.81 86 SER A O 1
ATOM 649 N N . ARG A 1 87 ? 29.459 13.935 -5.194 1.00 80.19 87 ARG A N 1
ATOM 650 C CA . ARG A 1 87 ? 29.272 13.507 -3.792 1.00 80.19 87 ARG A CA 1
ATOM 651 C C . ARG A 1 87 ? 28.194 12.437 -3.634 1.00 80.19 87 ARG A C 1
ATOM 653 O O . ARG A 1 87 ? 27.979 11.937 -2.529 1.00 80.19 87 ARG A O 1
ATOM 660 N N . LEU A 1 88 ? 27.484 12.127 -4.715 1.00 83.88 88 LEU A N 1
ATOM 661 C CA . LEU A 1 88 ? 26.378 11.196 -4.719 1.00 83.88 88 LEU A CA 1
ATOM 662 C C . LEU A 1 88 ? 26.901 9.761 -4.761 1.00 83.88 88 LEU A C 1
ATOM 664 O O . LEU A 1 88 ? 27.533 9.326 -5.722 1.00 83.88 88 LEU A O 1
ATOM 668 N N . ARG A 1 89 ? 26.587 8.993 -3.727 1.00 88.69 89 ARG A N 1
ATOM 669 C CA . ARG A 1 89 ? 26.791 7.548 -3.708 1.00 88.69 89 ARG A CA 1
ATOM 670 C C . ARG A 1 89 ? 25.455 6.836 -3.804 1.00 88.69 89 ARG A C 1
ATOM 672 O O . ARG A 1 89 ? 24.424 7.345 -3.369 1.00 88.69 89 ARG A O 1
ATOM 679 N N . LEU A 1 90 ? 25.490 5.637 -4.372 1.00 91.06 90 LEU A N 1
ATOM 680 C CA . LEU A 1 90 ? 24.324 4.788 -4.573 1.00 91.06 90 LEU A CA 1
ATOM 681 C C . LEU A 1 90 ? 24.488 3.517 -3.747 1.00 91.06 90 LEU A C 1
ATOM 683 O O . LEU A 1 90 ? 25.487 2.812 -3.866 1.00 91.06 90 LEU A O 1
ATOM 687 N N . LYS A 1 91 ? 23.498 3.209 -2.911 1.00 91.38 91 LYS A N 1
ATOM 688 C CA . LYS A 1 91 ? 23.437 1.958 -2.152 1.00 91.38 91 LYS A CA 1
ATOM 689 C C . LYS A 1 91 ? 22.267 1.139 -2.660 1.00 91.38 91 LYS A C 1
ATOM 691 O O . LYS A 1 91 ? 21.118 1.564 -2.530 1.00 91.38 91 LYS A O 1
ATOM 696 N N . LYS A 1 92 ? 22.557 -0.048 -3.203 1.00 90.31 92 LYS A N 1
ATOM 697 C CA . LYS A 1 92 ? 21.522 -1.023 -3.558 1.00 90.31 92 LYS A CA 1
ATOM 698 C C . LYS A 1 92 ? 20.721 -1.356 -2.307 1.00 90.31 92 LYS A C 1
ATOM 700 O O . LYS A 1 92 ? 21.287 -1.718 -1.272 1.00 90.31 92 LYS A O 1
ATOM 705 N N . LEU A 1 93 ? 19.408 -1.223 -2.396 1.00 85.50 93 LEU A N 1
ATOM 706 C CA . LEU A 1 93 ? 18.527 -1.659 -1.334 1.00 85.50 93 LEU A CA 1
ATOM 707 C C . LEU A 1 93 ? 18.364 -3.169 -1.425 1.00 85.50 93 LEU A C 1
ATOM 709 O O . LEU A 1 93 ? 18.194 -3.728 -2.509 1.00 85.50 93 LEU A O 1
ATOM 713 N N . LYS A 1 94 ? 18.418 -3.825 -0.265 1.00 79.38 94 LYS A N 1
ATOM 714 C CA . LYS A 1 94 ? 17.947 -5.199 -0.129 1.00 79.38 94 LYS A CA 1
ATOM 715 C C . LYS A 1 94 ? 16.426 -5.141 -0.205 1.00 79.38 94 LYS A C 1
ATOM 717 O O . LYS A 1 94 ? 15.754 -5.070 0.816 1.00 79.38 94 LYS A O 1
ATOM 722 N N . THR A 1 95 ? 15.890 -5.048 -1.411 1.00 63.81 95 THR A N 1
ATOM 723 C CA . THR A 1 95 ? 14.490 -5.378 -1.619 1.00 63.81 95 THR A CA 1
ATOM 724 C C . THR A 1 95 ? 14.377 -6.878 -1.393 1.00 63.81 95 THR A C 1
ATOM 726 O O . THR A 1 95 ? 15.243 -7.631 -1.853 1.00 63.81 95 THR A O 1
ATOM 729 N N . THR A 1 96 ? 13.346 -7.335 -0.669 1.00 56.66 96 THR A N 1
ATOM 730 C CA . THR A 1 96 ? 12.858 -8.702 -0.888 1.00 56.66 96 THR A CA 1
ATOM 731 C C . THR A 1 96 ? 12.771 -8.806 -2.397 1.00 56.66 96 THR A C 1
ATOM 733 O O . THR A 1 96 ? 12.167 -7.896 -2.983 1.00 56.66 96 THR A O 1
ATOM 736 N N . PRO A 1 97 ? 13.482 -9.746 -3.045 1.00 49.38 97 PRO A N 1
ATOM 737 C CA . PRO A 1 97 ? 13.445 -9.797 -4.484 1.00 49.38 97 PRO A CA 1
ATOM 738 C C . PRO A 1 97 ? 11.962 -9.801 -4.826 1.00 49.38 97 PRO A C 1
ATOM 740 O O . PRO A 1 97 ? 11.199 -10.645 -4.347 1.00 49.38 97 PRO A O 1
ATOM 743 N N . ILE A 1 98 ? 11.529 -8.783 -5.570 1.00 51.31 98 ILE A N 1
ATOM 744 C CA . ILE A 1 98 ? 10.274 -8.852 -6.303 1.00 51.31 98 ILE A CA 1
ATOM 745 C C . ILE A 1 98 ? 10.616 -9.876 -7.379 1.00 51.31 98 ILE A C 1
ATOM 747 O O . ILE A 1 98 ? 11.033 -9.551 -8.486 1.00 51.31 98 ILE A O 1
ATOM 751 N N . THR A 1 99 ? 10.725 -11.120 -6.919 1.00 38.59 99 THR A N 1
ATOM 752 C CA . THR A 1 99 ? 11.393 -12.199 -7.615 1.00 38.59 99 THR A CA 1
ATOM 753 C C . THR A 1 99 ? 10.483 -12.514 -8.777 1.00 38.59 99 THR A C 1
ATOM 755 O O . THR A 1 99 ? 9.270 -12.321 -8.690 1.00 38.59 99 THR A O 1
ATOM 758 N N . ARG A 1 100 ? 11.078 -13.007 -9.856 1.00 39.06 100 ARG A N 1
ATOM 759 C CA . ARG A 1 100 ? 10.453 -13.474 -11.098 1.00 39.06 100 ARG A CA 1
ATOM 760 C C . ARG A 1 100 ? 9.023 -14.046 -11.006 1.00 39.06 100 ARG A C 1
ATOM 762 O O . ARG A 1 100 ? 8.333 -13.967 -12.008 1.00 39.06 100 ARG A O 1
ATOM 769 N N . SER A 1 101 ? 8.548 -14.574 -9.874 1.00 38.34 101 SER A N 1
ATOM 770 C CA . SER A 1 101 ? 7.160 -15.042 -9.731 1.00 38.34 101 SER A CA 1
ATOM 771 C C . SER A 1 101 ? 6.093 -13.947 -9.870 1.00 38.34 101 SER A C 1
ATOM 773 O O . SER A 1 101 ? 4.964 -14.287 -10.181 1.00 38.34 101 SER A O 1
ATOM 775 N N . LEU A 1 102 ? 6.413 -12.660 -9.674 1.00 41.22 102 LEU A N 1
ATOM 776 C CA . LEU A 1 102 ? 5.438 -11.568 -9.835 1.00 41.22 102 LEU A CA 1
ATOM 777 C C . LEU A 1 102 ? 5.523 -10.914 -11.231 1.00 41.22 102 LEU A C 1
ATOM 779 O O . LEU A 1 102 ? 4.517 -10.629 -11.869 1.00 41.22 102 LEU A O 1
ATOM 783 N N . THR A 1 103 ? 6.711 -10.719 -11.799 1.00 40.53 103 THR A N 1
ATOM 784 C CA . THR A 1 103 ? 6.842 -10.086 -13.130 1.00 40.53 103 THR A CA 1
ATOM 785 C C . THR A 1 103 ? 6.794 -11.067 -14.305 1.00 40.53 103 THR A C 1
ATOM 787 O O . THR A 1 103 ? 6.553 -10.646 -15.436 1.00 40.53 103 THR A O 1
ATOM 790 N N . LEU A 1 104 ? 6.987 -12.362 -14.049 1.00 42.00 104 LEU A N 1
ATOM 791 C CA . LEU A 1 104 ? 6.920 -13.462 -15.010 1.00 42.00 104 LEU A CA 1
ATOM 792 C C . LEU A 1 104 ? 6.043 -14.583 -14.425 1.00 42.00 104 LEU A C 1
ATOM 794 O O . LEU A 1 104 ? 6.529 -15.688 -14.185 1.00 42.00 104 LEU A O 1
ATOM 798 N N . GLU A 1 105 ? 4.742 -14.355 -14.220 1.00 42.69 105 GLU A N 1
ATOM 799 C CA . GLU A 1 105 ? 3.814 -15.493 -14.165 1.00 42.69 105 GLU A CA 1
ATOM 800 C C . GLU A 1 105 ? 3.722 -16.100 -15.569 1.00 42.69 105 GLU A C 1
ATOM 802 O O . GLU A 1 105 ? 2.845 -15.803 -16.380 1.00 42.69 105 GLU A O 1
ATOM 807 N N . ARG A 1 106 ? 4.691 -16.965 -15.862 1.00 40.47 106 ARG A N 1
ATOM 808 C CA . ARG A 1 106 ? 4.729 -17.828 -17.039 1.00 40.47 106 ARG A CA 1
ATOM 809 C C . ARG A 1 106 ? 3.405 -18.592 -17.200 1.00 40.47 106 ARG A C 1
ATOM 811 O O . ARG A 1 106 ? 2.940 -18.754 -18.320 1.00 40.47 106 ARG A O 1
ATOM 818 N N . GLU A 1 107 ? 2.759 -18.936 -16.086 1.00 39.69 107 GLU A N 1
ATOM 819 C CA . GLU A 1 107 ? 1.466 -19.627 -16.025 1.00 39.69 107 GLU A CA 1
ATOM 820 C C . GLU A 1 107 ? 0.278 -18.750 -16.465 1.00 39.69 107 GLU A C 1
ATOM 822 O O . GLU A 1 107 ? -0.555 -19.210 -17.242 1.00 39.69 107 GLU A O 1
ATOM 827 N N . ALA A 1 108 ? 0.215 -17.467 -16.080 1.00 40.00 108 ALA A N 1
ATOM 828 C CA . ALA A 1 108 ? -0.853 -16.563 -16.535 1.00 40.00 108 ALA A CA 1
ATOM 829 C C . ALA A 1 108 ? -0.771 -16.293 -18.050 1.00 40.00 108 ALA A C 1
ATOM 831 O O . ALA A 1 108 ? -1.791 -16.231 -18.744 1.00 40.00 108 ALA A O 1
ATOM 832 N N . CYS A 1 109 ? 0.450 -16.205 -18.587 1.00 37.59 109 CYS A N 1
ATOM 833 C CA . CYS A 1 109 ? 0.689 -16.137 -20.028 1.00 37.59 109 CYS A CA 1
ATOM 834 C C . CYS A 1 109 ? 0.311 -17.445 -20.747 1.00 37.59 109 CYS A C 1
ATOM 836 O O . CYS A 1 109 ? -0.262 -17.391 -21.835 1.00 37.59 109 CYS A O 1
ATOM 838 N N . GLU A 1 110 ? 0.572 -18.613 -20.151 1.00 39.59 110 GLU A N 1
ATOM 839 C CA . GLU A 1 110 ? 0.200 -19.918 -20.718 1.00 39.59 110 GLU A CA 1
ATOM 840 C C . GLU A 1 110 ? -1.326 -20.129 -20.756 1.00 39.59 110 GLU A C 1
ATOM 842 O O . GLU A 1 110 ? -1.846 -20.627 -21.758 1.00 39.59 110 GLU A O 1
ATOM 847 N N . VAL A 1 111 ? -2.071 -19.667 -19.745 1.00 40.12 111 VAL A N 1
ATOM 848 C CA . VAL A 1 111 ? -3.547 -19.722 -19.734 1.00 40.12 111 VAL A CA 1
ATOM 849 C C . VAL A 1 111 ? -4.154 -18.845 -20.840 1.00 40.12 111 VAL A C 1
ATOM 851 O O . VAL A 1 111 ? -5.043 -19.299 -21.566 1.00 40.12 111 VAL A O 1
ATOM 854 N N . TYR A 1 112 ? -3.634 -17.632 -21.064 1.00 40.34 112 TYR A N 1
ATOM 855 C CA . TYR A 1 112 ? -4.070 -16.781 -22.184 1.00 40.34 112 TYR A CA 1
ATOM 856 C C . TYR A 1 112 ? -3.650 -17.334 -23.558 1.00 40.34 112 TYR A C 1
ATOM 858 O O . TYR A 1 112 ? -4.421 -17.258 -24.518 1.00 40.34 112 TYR A O 1
ATOM 866 N N . ALA A 1 113 ? -2.471 -17.955 -23.661 1.00 42.88 113 ALA A N 1
ATOM 867 C CA . ALA A 1 113 ? -1.994 -18.600 -24.887 1.00 42.88 113 ALA A CA 1
ATOM 868 C C . ALA A 1 113 ? -2.751 -19.893 -25.244 1.00 42.88 113 ALA A C 1
ATOM 870 O O . ALA A 1 113 ? -2.678 -20.353 -26.390 1.00 42.88 113 ALA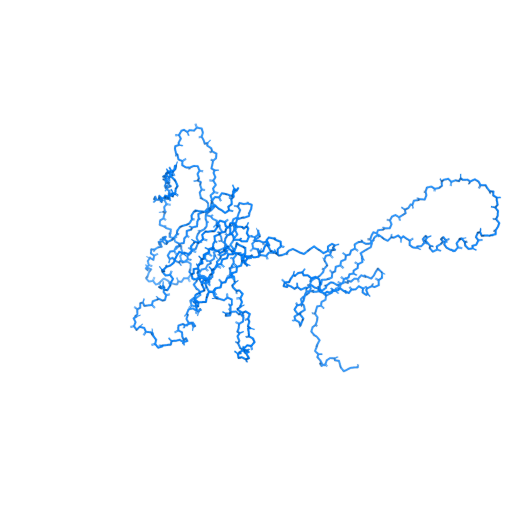 A O 1
ATOM 871 N N . ASN A 1 114 ? -3.462 -20.492 -24.284 1.00 43.84 114 ASN A N 1
ATOM 872 C CA . ASN A 1 114 ? -4.269 -21.696 -24.482 1.00 43.84 114 ASN A CA 1
ATOM 873 C C . ASN A 1 114 ? -5.740 -21.393 -24.817 1.00 43.84 114 ASN A C 1
ATOM 875 O O . ASN A 1 114 ? -6.371 -22.206 -25.488 1.00 43.84 114 ASN A O 1
ATOM 879 N N . LYS A 1 115 ? -6.278 -20.217 -24.455 1.00 46.75 115 LYS A N 1
ATOM 880 C CA . LYS A 1 115 ? -7.660 -19.821 -24.805 1.00 46.75 115 LYS A CA 1
ATOM 881 C C . LYS A 1 115 ? -7.841 -19.381 -26.272 1.00 46.75 115 LYS A C 1
ATOM 883 O O . LYS A 1 115 ? -8.967 -19.345 -26.750 1.00 46.75 115 LYS A O 1
ATOM 888 N N . ASN A 1 116 ? -6.759 -19.115 -27.018 1.00 43.03 116 ASN A N 1
ATOM 889 C CA . ASN A 1 116 ? -6.802 -18.769 -28.450 1.00 43.03 116 ASN A CA 1
ATOM 890 C C . ASN A 1 116 ? -5.785 -19.576 -29.293 1.00 43.03 116 ASN A C 1
ATOM 892 O O . ASN A 1 116 ? -4.773 -19.039 -29.749 1.00 43.03 116 ASN A O 1
ATOM 896 N N . PRO A 1 117 ? -6.040 -20.869 -29.566 1.00 47.69 117 PRO A N 1
ATOM 897 C CA . PRO A 1 117 ? -5.095 -21.734 -30.280 1.00 47.69 117 PRO A CA 1
ATOM 898 C C . PRO A 1 117 ? -4.912 -21.402 -31.776 1.00 47.69 117 PRO A C 1
ATOM 900 O O . PRO A 1 117 ? -3.980 -21.901 -32.402 1.00 47.69 117 PRO A O 1
ATOM 903 N N . LYS A 1 118 ? -5.756 -20.550 -32.379 1.00 47.78 118 LYS A N 1
ATOM 904 C CA . LYS A 1 118 ? -5.809 -20.354 -33.845 1.00 47.78 118 LYS A CA 1
ATOM 905 C C . LYS A 1 118 ? -4.772 -19.384 -34.442 1.00 47.78 118 LYS A C 1
ATOM 907 O O . LYS A 1 118 ? -4.788 -19.167 -35.648 1.00 47.78 118 LYS A O 1
ATOM 912 N N . LYS A 1 119 ? -3.859 -18.810 -33.648 1.00 46.41 119 LYS A N 1
ATOM 913 C CA . LYS A 1 119 ? -2.785 -17.913 -34.139 1.00 46.41 119 LYS A CA 1
ATOM 914 C C . LYS A 1 119 ? -1.391 -18.278 -33.610 1.00 46.41 119 LYS A C 1
ATOM 916 O O . LYS A 1 119 ? -0.566 -17.403 -33.365 1.00 46.41 119 LYS A O 1
ATOM 921 N N . ARG A 1 120 ? -1.100 -19.569 -33.422 1.00 44.75 120 ARG A N 1
ATOM 922 C CA . ARG A 1 120 ? 0.275 -20.008 -33.135 1.00 44.75 120 ARG A CA 1
ATOM 923 C C . ARG A 1 120 ? 1.077 -20.037 -34.434 1.00 44.75 120 ARG A C 1
ATOM 925 O O . ARG A 1 120 ? 0.885 -20.928 -35.254 1.00 44.75 120 ARG A O 1
ATOM 932 N N . SER A 1 121 ? 1.983 -19.077 -34.615 1.00 39.44 121 SER A N 1
ATOM 933 C CA . SER A 1 121 ? 3.088 -19.262 -35.551 1.00 39.44 121 SER A CA 1
ATOM 934 C C . SER A 1 121 ? 3.972 -20.388 -35.006 1.00 39.44 121 SER A C 1
ATOM 936 O O . SER A 1 121 ? 4.461 -20.354 -33.877 1.00 39.44 121 SER A O 1
ATOM 938 N N . THR A 1 122 ? 4.114 -21.447 -35.792 1.00 41.41 122 THR A N 1
ATOM 939 C CA . THR A 1 122 ? 4.858 -22.676 -35.493 1.00 41.41 122 THR A CA 1
ATOM 940 C C . THR A 1 122 ? 6.368 -22.458 -35.619 1.00 41.41 122 THR A C 1
ATOM 942 O O . THR A 1 122 ? 7.040 -23.110 -36.413 1.00 41.41 122 THR A O 1
ATOM 945 N N . GLY A 1 123 ? 6.905 -21.500 -34.864 1.00 40.03 123 GLY A N 1
ATOM 946 C CA . GLY A 1 123 ? 8.337 -21.225 -34.786 1.00 40.03 123 GLY A CA 1
ATOM 947 C C . GLY A 1 123 ? 8.909 -21.664 -33.434 1.00 40.03 123 GLY A C 1
ATOM 948 O O . GLY A 1 123 ? 8.501 -21.099 -32.413 1.00 40.03 123 GLY A O 1
ATOM 949 N N . PRO A 1 124 ? 9.865 -22.612 -33.381 1.00 37.44 124 PRO A N 1
ATOM 950 C CA . PRO A 1 124 ? 10.598 -22.954 -32.164 1.00 37.44 124 PRO A CA 1
ATOM 951 C C . PRO A 1 124 ? 11.525 -21.783 -31.807 1.00 37.44 124 PRO A C 1
ATOM 953 O O . PRO A 1 124 ? 12.680 -21.722 -32.208 1.00 37.44 124 PRO A O 1
ATOM 956 N N . GLY A 1 125 ? 10.975 -20.783 -31.123 1.00 40.22 125 GLY A N 1
ATOM 957 C CA . GLY A 1 125 ? 11.664 -19.523 -30.836 1.00 40.22 125 GLY A CA 1
ATOM 958 C C . GLY A 1 125 ? 10.738 -18.367 -30.461 1.00 40.22 125 GLY A C 1
ATOM 959 O O . GLY A 1 125 ? 11.205 -17.393 -29.874 1.00 40.22 125 GLY A O 1
ATOM 960 N N . SER A 1 126 ? 9.427 -18.480 -30.708 1.00 40.50 126 SER A N 1
ATOM 961 C CA . SER A 1 126 ? 8.443 -17.478 -30.280 1.00 40.50 126 SER A CA 1
ATOM 962 C C . SER A 1 126 ? 8.135 -17.620 -28.783 1.00 40.50 126 SER A C 1
ATOM 964 O O . SER A 1 126 ? 7.063 -18.041 -28.358 1.00 40.50 126 SER A O 1
ATOM 966 N N . ARG A 1 127 ? 9.127 -17.306 -27.942 1.00 45.47 127 ARG A N 1
ATOM 967 C CA . ARG A 1 127 ? 8.870 -16.959 -26.544 1.00 45.47 127 ARG A CA 1
ATOM 968 C C . ARG A 1 127 ? 8.023 -15.687 -26.573 1.00 45.47 127 ARG A C 1
ATOM 970 O O . ARG A 1 127 ? 8.430 -14.722 -27.212 1.00 45.47 127 ARG A O 1
ATOM 977 N N . MET A 1 128 ? 6.889 -15.687 -25.871 1.00 44.12 128 MET A N 1
ATOM 978 C CA . MET A 1 128 ? 5.962 -14.566 -25.614 1.00 44.12 128 MET A CA 1
ATOM 979 C C . MET A 1 128 ? 6.611 -13.338 -24.922 1.00 44.12 128 MET A C 1
ATOM 981 O O . MET A 1 128 ? 5.964 -12.607 -24.183 1.00 44.12 128 MET A O 1
ATOM 985 N N . ASN A 1 129 ? 7.897 -13.082 -25.154 1.00 45.47 129 ASN A N 1
ATOM 986 C CA . ASN A 1 129 ? 8.691 -12.003 -24.578 1.00 45.47 129 ASN A CA 1
ATOM 987 C C . ASN A 1 129 ? 8.472 -10.642 -25.271 1.00 45.47 129 ASN A C 1
ATOM 989 O O . ASN A 1 129 ? 9.146 -9.672 -24.914 1.00 45.47 129 ASN A O 1
ATOM 993 N N . ASP A 1 130 ? 7.576 -10.547 -26.260 1.00 43.12 130 ASP A N 1
ATOM 994 C CA . ASP A 1 130 ? 7.593 -9.435 -27.222 1.00 43.12 130 ASP A CA 1
ATOM 995 C C . ASP A 1 130 ? 6.427 -8.446 -27.122 1.00 43.12 130 ASP A C 1
ATOM 997 O O . ASP A 1 130 ? 6.572 -7.315 -27.580 1.00 43.12 130 ASP A O 1
ATOM 1001 N N . THR A 1 131 ? 5.320 -8.769 -26.449 1.00 45.12 131 THR A N 1
ATOM 1002 C CA . THR A 1 131 ? 4.190 -7.821 -26.324 1.00 45.12 131 THR A CA 1
ATOM 1003 C C . THR A 1 131 ? 4.471 -6.646 -25.383 1.00 45.12 131 THR A C 1
ATOM 1005 O O . THR A 1 131 ? 3.794 -5.628 -25.448 1.00 45.12 131 THR A O 1
ATOM 1008 N N . TRP A 1 132 ? 5.524 -6.731 -24.567 1.00 53.09 132 TRP A N 1
ATOM 1009 C CA . TRP A 1 132 ? 5.924 -5.694 -23.607 1.00 53.09 132 TRP A CA 1
ATOM 1010 C C . TRP A 1 132 ? 7.053 -4.784 -24.092 1.00 53.09 132 TRP A C 1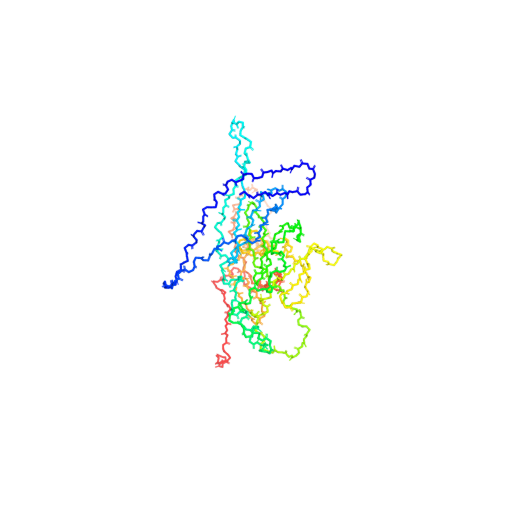
ATOM 1012 O O . TRP A 1 132 ? 7.626 -4.030 -23.303 1.00 53.09 132 TRP A O 1
ATOM 1022 N N . ARG A 1 133 ? 7.451 -4.903 -25.363 1.00 52.03 133 ARG A N 1
ATOM 1023 C CA . ARG A 1 133 ? 8.624 -4.206 -25.910 1.00 52.03 133 ARG A CA 1
ATOM 1024 C C . ARG A 1 133 ? 8.369 -2.760 -26.334 1.00 52.03 133 ARG A C 1
ATOM 1026 O O . ARG A 1 133 ? 9.319 -2.101 -26.739 1.00 52.03 133 ARG A O 1
ATOM 1033 N N . LEU A 1 134 ? 7.134 -2.269 -26.261 1.00 54.69 134 LEU A N 1
ATOM 1034 C CA . LEU A 1 134 ? 6.766 -1.003 -26.905 1.00 54.69 134 LEU A CA 1
ATOM 1035 C C . LEU A 1 134 ? 6.580 0.185 -25.943 1.00 54.69 134 LEU A C 1
ATOM 1037 O O . LEU A 1 134 ? 6.368 1.295 -26.417 1.00 54.69 134 LEU A O 1
ATOM 1041 N N . GLY A 1 135 ? 6.701 -0.001 -24.622 1.00 69.88 135 GLY A N 1
ATOM 1042 C CA . GLY A 1 135 ? 6.478 1.066 -23.635 1.00 69.88 135 GLY A CA 1
ATOM 1043 C C . GLY A 1 135 ? 7.565 1.177 -22.564 1.00 69.88 135 GLY A C 1
ATOM 1044 O O . GLY A 1 135 ? 8.253 0.202 -22.255 1.00 69.88 135 GLY A O 1
ATOM 1045 N N . ARG A 1 136 ? 7.695 2.379 -21.983 1.00 83.38 136 ARG A N 1
ATOM 1046 C CA . ARG A 1 136 ? 8.484 2.622 -20.762 1.00 83.38 136 ARG A CA 1
ATOM 1047 C C . ARG A 1 136 ? 7.837 1.891 -19.584 1.00 83.38 136 ARG A C 1
ATOM 1049 O O . ARG A 1 136 ? 6.621 1.971 -19.420 1.00 83.38 136 ARG A O 1
ATOM 1056 N N . ARG A 1 137 ? 8.631 1.191 -18.770 1.00 88.81 137 ARG A N 1
ATOM 1057 C CA . ARG A 1 137 ? 8.147 0.484 -17.573 1.00 88.81 137 ARG A CA 1
ATOM 1058 C C . ARG A 1 137 ? 8.277 1.328 -16.325 1.00 88.81 137 ARG A C 1
ATOM 1060 O O . ARG A 1 137 ? 7.478 1.156 -15.416 1.00 88.81 137 ARG A O 1
ATOM 1067 N N . LEU A 1 138 ? 9.277 2.200 -16.263 1.00 92.94 138 LEU A N 1
ATOM 1068 C CA . LEU A 1 138 ? 9.508 3.080 -15.129 1.00 92.94 138 LEU A CA 1
ATOM 1069 C C . LEU A 1 138 ? 8.856 4.425 -15.437 1.00 92.94 138 LEU A C 1
ATOM 1071 O O . LEU A 1 138 ? 9.342 5.208 -16.251 1.00 92.94 138 LEU A O 1
ATOM 1075 N N . LEU A 1 139 ? 7.723 4.672 -14.795 1.00 94.00 139 LEU A N 1
ATOM 1076 C CA . LEU A 1 139 ? 6.859 5.810 -15.068 1.00 94.00 139 LEU A CA 1
ATOM 1077 C C . LEU A 1 139 ? 6.870 6.715 -13.830 1.00 94.00 139 LEU A C 1
ATOM 1079 O O . LEU A 1 139 ? 6.151 6.436 -12.871 1.00 94.00 139 LEU A O 1
ATOM 1083 N N . PRO A 1 140 ? 7.740 7.741 -13.779 1.00 95.31 140 PRO A N 1
ATOM 1084 C CA . PRO A 1 140 ? 7.774 8.680 -12.667 1.00 95.31 140 PRO A CA 1
ATOM 1085 C C . PRO A 1 140 ? 6.615 9.679 -12.747 1.00 95.31 140 PRO A C 1
ATOM 1087 O O . PRO A 1 140 ? 6.289 10.188 -13.817 1.00 95.31 140 PRO A O 1
ATOM 1090 N N . PHE A 1 141 ? 6.042 10.003 -11.593 1.00 94.25 141 PHE A N 1
ATOM 1091 C CA . PHE A 1 141 ? 4.968 10.972 -11.429 1.00 94.25 141 PHE A CA 1
ATOM 1092 C C . PHE A 1 141 ? 5.344 11.971 -10.344 1.00 94.25 141 PHE A C 1
ATOM 1094 O O . PHE A 1 141 ? 5.657 11.582 -9.214 1.00 94.25 141 PHE A O 1
ATOM 1101 N N . SER A 1 142 ? 5.245 13.260 -10.679 1.00 92.31 142 SER A N 1
ATOM 1102 C CA . SER A 1 142 ? 5.374 14.353 -9.707 1.00 92.31 142 SER A CA 1
ATOM 1103 C C . SER A 1 142 ? 4.317 14.253 -8.625 1.00 92.31 142 SER A C 1
ATOM 1105 O O . SER A 1 142 ? 4.600 14.549 -7.466 1.00 92.31 142 SER A O 1
ATOM 1107 N N . GLU A 1 143 ? 3.117 13.803 -8.988 1.00 90.56 143 GLU A N 1
ATOM 1108 C CA . GLU A 1 143 ? 2.011 13.724 -8.057 1.00 90.56 143 GLU A CA 1
ATOM 1109 C C . GLU A 1 143 ? 0.923 12.743 -8.517 1.00 90.56 143 GLU A C 1
ATOM 1111 O O . GLU A 1 143 ? 0.317 12.922 -9.569 1.00 90.56 143 GLU A O 1
ATOM 1116 N N . ILE A 1 144 ? 0.647 11.728 -7.695 1.00 92.19 144 ILE A N 1
ATOM 1117 C CA . ILE A 1 144 ? -0.549 10.882 -7.750 1.00 92.19 144 ILE A CA 1
ATOM 1118 C C . ILE A 1 144 ? -1.192 10.922 -6.364 1.00 92.19 144 ILE A C 1
ATOM 1120 O O . ILE A 1 144 ? -0.557 10.576 -5.368 1.00 92.19 144 ILE A O 1
ATOM 1124 N N . SER A 1 145 ? -2.439 11.379 -6.276 1.00 89.81 145 SER A N 1
ATOM 1125 C CA . SER A 1 145 ? -3.174 11.596 -5.024 1.00 89.81 145 SER A CA 1
ATOM 1126 C C . SER A 1 145 ? -2.368 12.395 -3.982 1.00 89.81 145 SER A C 1
ATOM 1128 O O . SER A 1 145 ? -2.314 12.054 -2.796 1.00 89.81 145 SER A O 1
ATOM 1130 N N . GLY A 1 146 ? -1.680 13.448 -4.433 1.00 88.38 146 GLY A N 1
ATOM 1131 C CA . GLY A 1 146 ? -0.871 14.308 -3.564 1.00 88.38 146 GLY A CA 1
ATOM 1132 C C . GLY A 1 146 ? 0.515 13.756 -3.212 1.00 88.38 146 GLY A C 1
ATOM 1133 O O . GLY A 1 146 ? 1.185 14.302 -2.337 1.00 88.38 146 GLY A O 1
ATOM 1134 N N . ARG A 1 147 ? 0.945 12.651 -3.836 1.00 90.31 147 ARG A N 1
ATOM 1135 C CA . ARG A 1 147 ? 2.213 11.982 -3.524 1.00 90.31 147 ARG A CA 1
ATOM 1136 C C . ARG A 1 147 ? 3.053 11.768 -4.784 1.00 90.31 147 ARG A C 1
ATOM 1138 O O . ARG A 1 147 ? 2.554 11.180 -5.740 1.00 90.31 147 ARG A O 1
ATOM 1145 N N . PRO A 1 148 ? 4.332 12.160 -4.799 1.00 93.00 148 PRO A N 1
ATOM 1146 C CA . PRO A 1 148 ? 5.242 11.749 -5.859 1.00 93.00 148 PRO A CA 1
ATOM 1147 C C . PRO A 1 148 ? 5.496 10.239 -5.780 1.00 93.00 148 PRO A C 1
ATOM 1149 O O . PRO A 1 148 ? 5.703 9.678 -4.697 1.00 93.00 148 PRO A O 1
ATOM 1152 N N . ALA A 1 149 ? 5.489 9.575 -6.928 1.00 94.12 149 ALA A N 1
ATOM 1153 C CA . ALA A 1 149 ? 5.613 8.126 -7.003 1.00 94.12 149 ALA A CA 1
ATOM 1154 C C . ALA A 1 149 ? 6.244 7.692 -8.326 1.00 94.12 149 ALA A C 1
ATOM 1156 O O . ALA A 1 149 ? 6.262 8.436 -9.301 1.00 94.12 149 ALA A O 1
ATOM 1157 N N . ILE A 1 150 ? 6.750 6.465 -8.368 1.00 95.00 150 ILE A N 1
ATOM 1158 C CA . ILE A 1 150 ? 7.182 5.812 -9.602 1.00 95.00 150 ILE A CA 1
ATOM 1159 C C . ILE A 1 150 ? 6.310 4.578 -9.779 1.00 95.00 150 ILE A C 1
ATOM 1161 O O . ILE A 1 150 ? 6.342 3.676 -8.941 1.00 95.00 150 ILE A O 1
ATOM 1165 N N . LEU A 1 151 ? 5.529 4.537 -10.854 1.00 94.38 151 LEU A N 1
ATOM 1166 C CA . LEU A 1 151 ? 4.816 3.330 -11.244 1.00 94.38 151 LEU A CA 1
ATOM 1167 C C . LEU A 1 151 ? 5.748 2.434 -12.054 1.00 94.38 151 LEU A C 1
ATOM 1169 O O . LEU A 1 151 ? 6.486 2.898 -12.924 1.00 94.38 151 LEU A O 1
ATOM 1173 N N . VAL A 1 152 ? 5.716 1.144 -11.748 1.00 92.62 152 VAL A N 1
ATOM 1174 C CA . VAL A 1 152 ? 6.422 0.109 -12.497 1.00 92.62 152 VAL A CA 1
ATOM 1175 C C . VAL A 1 152 ? 5.377 -0.679 -13.267 1.00 92.62 152 VAL A C 1
ATOM 1177 O O . VAL A 1 152 ? 4.607 -1.419 -12.663 1.00 92.62 152 VAL A O 1
ATOM 1180 N N . ALA A 1 1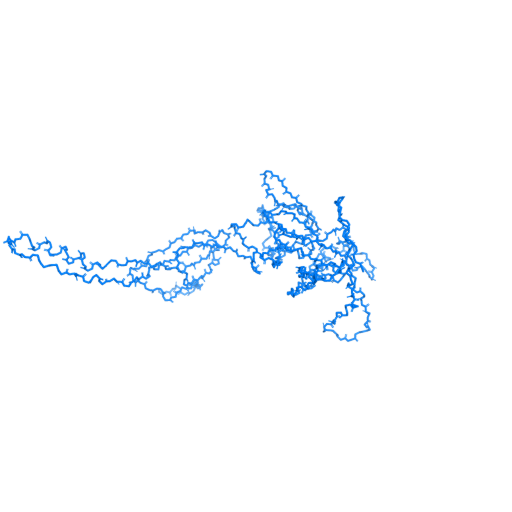53 ? 5.329 -0.504 -14.584 1.00 90.31 153 ALA A N 1
ATOM 1181 C CA . ALA A 1 153 ? 4.451 -1.263 -15.465 1.00 90.31 153 ALA A CA 1
ATOM 1182 C C . ALA A 1 153 ? 4.968 -2.699 -15.661 1.00 90.31 153 ALA A C 1
ATOM 1184 O O . ALA A 1 153 ? 6.167 -2.977 -15.547 1.00 90.31 153 ALA A O 1
ATOM 1185 N N . GLY A 1 154 ? 4.063 -3.629 -15.952 1.00 85.00 154 GLY A N 1
ATOM 1186 C CA . GLY A 1 154 ? 4.369 -5.057 -15.988 1.00 85.00 154 GLY A CA 1
ATOM 1187 C C . GLY A 1 154 ? 3.183 -5.928 -15.588 1.00 85.00 154 GLY A C 1
ATOM 1188 O O . GLY A 1 154 ? 2.099 -5.431 -15.290 1.00 85.00 154 GLY A O 1
ATOM 1189 N N . HIS A 1 155 ? 3.399 -7.244 -15.573 1.00 77.25 155 HIS A N 1
ATOM 1190 C CA . HIS A 1 155 ? 2.393 -8.219 -15.139 1.00 77.25 155 HIS A CA 1
ATOM 1191 C C . HIS A 1 155 ? 1.989 -8.048 -13.671 1.00 77.25 155 HIS A C 1
ATOM 1193 O O . HIS A 1 155 ? 0.809 -8.148 -13.360 1.00 77.25 155 HIS A O 1
ATOM 1199 N N . CYS A 1 156 ? 2.948 -7.723 -12.803 1.00 80.19 156 CYS A N 1
ATOM 1200 C CA . CYS A 1 156 ? 2.685 -7.258 -11.445 1.00 80.19 156 CYS A CA 1
ATOM 1201 C C . CYS A 1 156 ? 3.122 -5.805 -11.333 1.00 80.19 156 CYS A C 1
ATOM 1203 O O . CYS A 1 156 ? 4.303 -5.543 -11.066 1.00 80.19 156 CYS A O 1
ATOM 1205 N N . PRO A 1 157 ? 2.210 -4.862 -11.599 1.00 88.56 157 PRO A N 1
ATOM 1206 C CA . PRO A 1 157 ? 2.542 -3.467 -11.479 1.00 88.56 157 PRO A CA 1
ATOM 1207 C C . PRO A 1 157 ? 2.813 -3.093 -10.029 1.00 88.56 157 PRO A C 1
ATOM 1209 O O . PRO A 1 157 ? 2.252 -3.673 -9.100 1.00 88.56 157 PRO A O 1
ATOM 1212 N N . LEU A 1 158 ? 3.692 -2.115 -9.840 1.00 90.94 158 LEU A N 1
ATOM 1213 C CA . LEU A 1 158 ? 4.055 -1.616 -8.519 1.00 90.94 158 LEU A CA 1
ATOM 1214 C C . LEU A 1 158 ? 3.904 -0.107 -8.473 1.00 90.94 158 LEU A C 1
ATOM 1216 O O . LEU A 1 158 ? 4.182 0.579 -9.454 1.00 90.94 158 LEU A O 1
ATOM 1220 N N . VAL A 1 159 ? 3.581 0.409 -7.297 1.00 92.88 159 VAL A N 1
ATOM 1221 C CA . VAL A 1 159 ? 3.778 1.810 -6.948 1.00 92.88 159 VAL A CA 1
ATOM 1222 C C . VAL A 1 159 ? 4.938 1.920 -5.970 1.00 92.88 159 VAL A C 1
ATOM 1224 O O . VAL A 1 159 ? 4.949 1.294 -4.910 1.00 92.88 159 VAL A O 1
ATOM 1227 N N . ILE A 1 160 ? 5.942 2.709 -6.342 1.00 92.62 160 ILE A N 1
ATOM 1228 C CA . ILE A 1 160 ? 7.098 3.004 -5.504 1.00 92.62 160 ILE A CA 1
ATOM 1229 C C . ILE A 1 160 ? 6.962 4.428 -4.985 1.00 92.62 160 ILE A C 1
ATOM 1231 O O . ILE A 1 160 ? 7.028 5.388 -5.748 1.00 92.62 160 ILE A O 1
ATOM 1235 N N . THR A 1 161 ? 6.793 4.562 -3.676 1.00 91.56 161 THR A N 1
ATOM 1236 C CA . THR A 1 161 ? 6.780 5.845 -2.965 1.00 91.56 161 THR A CA 1
ATOM 1237 C C . THR A 1 161 ? 8.000 5.941 -2.058 1.00 91.56 161 THR A C 1
ATOM 1239 O O . THR A 1 161 ? 8.692 4.948 -1.827 1.00 91.56 161 THR A O 1
ATOM 1242 N N . GLN A 1 162 ? 8.288 7.124 -1.517 1.00 88.88 162 GLN A N 1
ATOM 1243 C CA . GLN A 1 162 ? 9.324 7.291 -0.499 1.00 88.88 162 GLN A CA 1
ATOM 1244 C C . GLN A 1 162 ? 8.738 7.958 0.733 1.00 88.88 162 GLN A C 1
ATOM 1246 O O . GLN A 1 162 ? 8.114 9.012 0.663 1.00 88.88 162 GLN A O 1
ATOM 1251 N N . HIS A 1 163 ? 8.984 7.350 1.887 1.00 86.25 163 HIS A N 1
ATOM 1252 C CA . HIS A 1 163 ? 8.566 7.885 3.171 1.00 86.25 163 HIS A CA 1
ATOM 1253 C C . HIS A 1 163 ? 9.770 7.951 4.108 1.00 86.25 163 HIS A C 1
ATOM 1255 O O . HIS A 1 163 ? 10.496 6.969 4.281 1.00 86.25 163 HIS A O 1
ATOM 1261 N N . ARG A 1 164 ? 10.022 9.134 4.688 1.00 85.50 164 ARG A N 1
ATOM 1262 C CA . ARG A 1 164 ? 11.195 9.410 5.547 1.00 85.50 164 ARG A CA 1
ATOM 1263 C C . ARG A 1 164 ? 12.527 8.967 4.913 1.00 85.50 164 ARG A C 1
ATOM 1265 O O . ARG A 1 164 ? 13.413 8.447 5.584 1.00 85.50 164 ARG A O 1
ATOM 1272 N N . GLY A 1 165 ? 12.660 9.136 3.596 1.00 82.50 165 GLY A N 1
ATOM 1273 C CA . GLY A 1 165 ? 13.872 8.783 2.853 1.00 82.50 165 GLY A CA 1
ATOM 1274 C C . GLY A 1 165 ? 14.014 7.300 2.484 1.00 82.50 165 GLY A C 1
ATOM 1275 O O . GLY A 1 165 ? 14.975 6.950 1.798 1.00 82.50 165 GLY A O 1
ATOM 1276 N N . TYR A 1 166 ? 13.073 6.435 2.873 1.00 85.81 166 TYR A N 1
ATOM 1277 C CA . TYR A 1 166 ? 13.071 5.014 2.520 1.00 85.81 166 TYR A CA 1
ATOM 1278 C C . TYR A 1 166 ? 12.018 4.729 1.450 1.00 85.81 166 TYR A C 1
ATOM 1280 O O . TYR A 1 166 ? 10.856 5.086 1.655 1.00 85.81 166 TYR A O 1
ATOM 1288 N N . PRO A 1 167 ? 12.381 4.084 0.327 1.00 88.50 167 PRO A N 1
ATOM 1289 C CA . PRO A 1 167 ? 11.385 3.686 -0.646 1.00 88.50 167 PRO A CA 1
ATOM 1290 C C . PRO A 1 167 ? 10.530 2.528 -0.131 1.00 88.50 167 PRO A C 1
ATOM 1292 O O . PRO A 1 167 ? 10.986 1.672 0.641 1.00 88.50 167 PRO A O 1
ATOM 1295 N N . ARG A 1 168 ? 9.282 2.519 -0.584 1.00 88.62 168 ARG A N 1
ATOM 1296 C CA . ARG A 1 168 ? 8.266 1.501 -0.340 1.00 88.62 168 ARG A CA 1
ATOM 1297 C C . ARG A 1 168 ? 7.687 1.109 -1.683 1.00 88.62 168 ARG A C 1
ATOM 1299 O O . ARG A 1 168 ? 7.271 1.984 -2.429 1.00 88.62 168 ARG A O 1
ATOM 1306 N N . ALA A 1 169 ? 7.718 -0.180 -1.989 1.00 89.44 169 ALA A N 1
ATOM 1307 C CA . ALA A 1 169 ? 7.124 -0.730 -3.194 1.00 89.44 169 ALA A CA 1
ATOM 1308 C C . ALA A 1 169 ? 5.869 -1.497 -2.786 1.00 89.44 169 ALA A C 1
ATOM 1310 O O . ALA A 1 169 ? 5.960 -2.400 -1.956 1.00 89.44 169 ALA A O 1
ATOM 1311 N N . HIS A 1 170 ? 4.733 -1.132 -3.365 1.00 88.81 170 HIS A N 1
ATOM 1312 C CA . HIS A 1 170 ? 3.448 -1.777 -3.116 1.00 88.81 170 HIS A CA 1
ATOM 1313 C C . HIS A 1 170 ? 2.903 -2.338 -4.428 1.00 88.81 170 HIS A C 1
ATOM 1315 O O . HIS A 1 170 ? 2.999 -1.644 -5.444 1.00 88.81 170 HIS A O 1
ATOM 1321 N N . PRO A 1 171 ? 2.343 -3.557 -4.445 1.00 87.88 171 PRO A N 1
ATOM 1322 C CA . PRO A 1 171 ? 1.597 -4.049 -5.595 1.00 87.88 171 PRO A CA 1
ATOM 1323 C C . PRO A 1 171 ? 0.448 -3.104 -5.940 1.00 87.88 171 PRO A C 1
ATOM 1325 O O . PRO A 1 171 ? -0.277 -2.651 -5.055 1.00 87.88 171 PRO A O 1
ATOM 1328 N N . LEU A 1 172 ? 0.292 -2.809 -7.225 1.00 86.25 172 LEU A N 1
ATOM 1329 C CA . LEU A 1 172 ? -0.866 -2.099 -7.741 1.00 86.25 172 LEU A CA 1
ATOM 1330 C C . LEU A 1 172 ? -1.895 -3.142 -8.181 1.00 86.25 172 LEU A C 1
ATOM 1332 O O . LEU A 1 172 ? -1.600 -3.994 -9.016 1.00 86.25 172 LEU A O 1
ATOM 1336 N N . ILE A 1 173 ? -3.089 -3.080 -7.601 1.00 83.56 173 ILE A N 1
ATOM 1337 C CA . ILE A 1 173 ? -4.207 -3.955 -7.950 1.00 83.56 173 ILE A CA 1
ATOM 1338 C C . ILE A 1 173 ? -5.305 -3.059 -8.498 1.00 83.56 173 ILE A C 1
ATOM 1340 O O . ILE A 1 173 ? -5.714 -2.102 -7.842 1.00 83.56 173 ILE A O 1
ATOM 1344 N N . PHE A 1 174 ? -5.756 -3.361 -9.708 1.00 78.94 174 PHE A N 1
ATOM 1345 C CA . PHE A 1 174 ? -6.895 -2.681 -10.298 1.00 78.94 174 PHE A CA 1
ATOM 1346 C C . PHE A 1 174 ? -8.184 -3.249 -9.717 1.00 78.94 174 PHE A C 1
ATOM 1348 O O . PHE A 1 174 ? -8.328 -4.472 -9.605 1.00 78.94 174 PHE A O 1
ATOM 1355 N N . ALA A 1 175 ? -9.103 -2.363 -9.327 1.00 71.94 175 ALA A N 1
ATOM 1356 C CA . ALA A 1 175 ? -10.426 -2.780 -8.897 1.00 71.94 175 ALA A CA 1
ATOM 1357 C C . ALA A 1 175 ? -11.084 -3.581 -10.032 1.00 71.94 175 ALA A C 1
ATOM 1359 O O . ALA A 1 175 ? -10.910 -3.238 -11.208 1.00 71.94 175 ALA A O 1
ATOM 1360 N N . PRO A 1 176 ? -11.816 -4.664 -9.722 1.00 64.12 176 PRO A N 1
ATOM 1361 C CA . PRO A 1 176 ? -12.642 -5.281 -10.741 1.00 64.12 176 PRO A CA 1
ATOM 1362 C C . PRO A 1 176 ? -13.592 -4.207 -11.292 1.00 64.12 176 PRO A C 1
ATOM 1364 O O . PRO A 1 176 ? -14.033 -3.357 -10.516 1.00 64.12 176 PRO A O 1
ATOM 1367 N N . PRO A 1 177 ? -13.909 -4.222 -12.601 1.00 63.44 177 PRO A N 1
ATOM 1368 C CA . PRO A 1 177 ? -15.003 -3.397 -13.088 1.00 63.44 177 PRO A CA 1
ATOM 1369 C C . PRO A 1 177 ? -16.206 -3.719 -12.206 1.00 63.44 177 PRO A C 1
ATOM 1371 O O . PRO A 1 177 ? -16.462 -4.907 -11.968 1.00 63.44 177 PRO A O 1
ATOM 1374 N N . GLU A 1 178 ? -16.858 -2.686 -11.665 1.00 61.94 178 GLU A N 1
ATOM 1375 C CA . GLU A 1 178 ? -18.146 -2.845 -10.999 1.00 61.94 178 GLU A CA 1
ATOM 1376 C C . GLU A 1 178 ? -18.976 -3.687 -11.950 1.00 61.94 178 GLU A C 1
ATOM 1378 O O . GLU A 1 178 ? -19.185 -3.313 -13.107 1.00 61.94 178 GLU A O 1
ATOM 1383 N N . ALA A 1 179 ? -19.260 -4.920 -11.537 1.00 52.03 179 ALA A N 1
ATOM 1384 C CA . ALA A 1 179 ? -20.028 -5.807 -12.367 1.00 52.03 179 ALA A CA 1
ATOM 1385 C C . ALA A 1 179 ? -21.404 -5.157 -12.427 1.00 52.03 179 ALA A C 1
ATOM 1387 O O . ALA A 1 179 ? -22.191 -5.315 -11.501 1.00 52.03 179 ALA A O 1
ATOM 1388 N N . GLU A 1 180 ? -21.689 -4.426 -13.507 1.00 50.22 180 GLU A N 1
ATOM 1389 C CA . GLU A 1 180 ? -23.040 -4.430 -14.041 1.00 50.22 180 GLU A CA 1
ATOM 1390 C C . GLU A 1 180 ? -23.449 -5.896 -13.994 1.00 50.22 180 GLU A C 1
ATOM 1392 O O . GLU A 1 180 ? -22.714 -6.734 -14.534 1.00 50.22 180 GLU A O 1
ATOM 1397 N N . GLU A 1 181 ? -24.489 -6.178 -13.207 1.00 49.38 181 GLU A N 1
ATOM 1398 C CA . GLU A 1 181 ? -24.998 -7.489 -12.807 1.00 49.38 181 GLU A CA 1
ATOM 1399 C C . GLU A 1 181 ? -25.313 -8.342 -14.038 1.00 49.38 181 GLU A C 1
ATOM 1401 O O . GLU A 1 181 ? -26.449 -8.605 -14.414 1.00 49.38 181 GLU A O 1
ATOM 1406 N N . THR A 1 182 ? -24.273 -8.758 -14.734 1.00 49.03 182 THR A N 1
ATOM 1407 C CA . THR A 1 182 ? -24.353 -9.634 -15.872 1.00 49.03 182 THR A CA 1
ATOM 1408 C C . THR A 1 182 ? -24.443 -11.004 -15.241 1.00 49.03 182 THR A C 1
ATOM 1410 O O . THR A 1 182 ? -23.460 -11.544 -14.736 1.00 49.03 182 THR A O 1
ATOM 1413 N N . GLU A 1 183 ? -25.666 -11.534 -15.229 1.00 52.78 183 GLU A N 1
ATOM 1414 C CA . GLU A 1 183 ? -26.116 -12.817 -14.662 1.00 52.78 183 GLU A CA 1
ATOM 1415 C C . GLU A 1 183 ? -25.305 -14.054 -15.115 1.00 52.78 183 GLU A C 1
ATOM 1417 O O . GLU A 1 183 ? -25.619 -15.188 -14.766 1.00 52.78 183 GLU A O 1
ATOM 1422 N N . TYR A 1 184 ? -24.228 -13.869 -15.874 1.00 44.09 184 TYR A N 1
ATOM 1423 C CA . TYR A 1 184 ? -23.369 -14.908 -16.406 1.00 44.09 184 TYR A CA 1
ATOM 1424 C C . TYR A 1 184 ? -21.955 -14.792 -15.844 1.00 44.09 184 TYR A C 1
ATOM 1426 O O . TYR A 1 184 ? -21.054 -14.260 -16.489 1.00 44.09 184 TYR A O 1
ATOM 1434 N N . SER A 1 185 ? -21.752 -15.350 -14.649 1.00 47.34 185 SER A N 1
ATOM 1435 C CA . SER A 1 185 ? -20.683 -16.330 -14.390 1.00 47.34 185 SER A CA 1
ATOM 1436 C C . SER A 1 185 ? -20.394 -16.441 -12.893 1.00 47.34 185 SER A C 1
ATOM 1438 O O . SER A 1 185 ? -19.533 -15.753 -12.338 1.00 47.34 185 SER A O 1
ATOM 1440 N N . SER A 1 186 ? -21.056 -17.407 -12.263 1.00 49.25 186 SER A N 1
ATOM 1441 C CA . SER A 1 186 ? -20.806 -17.879 -10.897 1.00 49.25 186 SER A CA 1
ATOM 1442 C C . SER A 1 186 ? -19.451 -18.584 -10.706 1.00 49.25 186 SER A C 1
ATOM 1444 O O . SER A 1 186 ? -19.163 -19.049 -9.609 1.00 49.25 186 SER A O 1
ATOM 1446 N N . GLU A 1 187 ? -18.605 -18.668 -11.739 1.00 51.34 187 GLU A N 1
ATOM 1447 C CA . GLU A 1 187 ? -17.303 -19.357 -11.694 1.00 51.34 187 GLU A CA 1
ATOM 1448 C C . GLU A 1 187 ? -16.090 -18.415 -11.818 1.00 51.34 187 GLU A C 1
ATOM 1450 O O . GLU A 1 187 ? -14.964 -18.867 -12.031 1.00 51.34 187 GLU A O 1
ATOM 1455 N N . PHE A 1 188 ? -16.266 -17.094 -11.676 1.00 49.09 188 PHE A N 1
ATOM 1456 C CA . PHE A 1 188 ? -15.120 -16.179 -11.752 1.00 49.09 188 PHE A CA 1
ATOM 1457 C C . PHE A 1 188 ? -14.295 -16.183 -10.464 1.00 49.09 188 PHE A C 1
ATOM 1459 O O . PHE A 1 188 ? -14.682 -15.611 -9.448 1.00 49.09 188 PHE A O 1
ATOM 1466 N N . ASN A 1 189 ? -13.104 -16.776 -10.541 1.00 50.16 189 ASN A N 1
ATOM 1467 C CA . ASN A 1 189 ? -12.116 -16.760 -9.472 1.00 50.16 189 ASN A CA 1
ATOM 1468 C C . ASN A 1 189 ? -11.600 -15.316 -9.229 1.00 50.16 189 ASN A C 1
ATOM 1470 O O . ASN A 1 189 ? -11.010 -14.723 -10.139 1.00 50.16 189 ASN A O 1
ATOM 1474 N N . PRO A 1 190 ? -11.756 -14.735 -8.022 1.00 47.62 190 PRO A N 1
ATOM 1475 C CA . PRO A 1 190 ? -11.252 -13.397 -7.682 1.00 47.62 190 PRO A CA 1
ATOM 1476 C C . PRO A 1 190 ? -9.745 -13.233 -7.930 1.00 47.62 190 PRO A C 1
ATOM 1478 O O . PRO A 1 190 ? -9.279 -12.143 -8.262 1.00 47.62 190 PRO A O 1
ATOM 1481 N N . LEU A 1 191 ? -8.989 -14.334 -7.837 1.00 49.59 191 LEU A N 1
ATOM 1482 C CA . LEU A 1 191 ? -7.553 -14.377 -8.117 1.00 49.59 191 LEU A CA 1
ATOM 1483 C C . LEU A 1 191 ? -7.214 -14.158 -9.597 1.00 49.59 191 LEU A C 1
ATOM 1485 O O . LEU A 1 191 ? -6.102 -13.733 -9.888 1.00 49.59 191 LEU A O 1
ATOM 1489 N N . GLU A 1 192 ? -8.129 -14.429 -10.536 1.00 53.16 192 GLU A N 1
ATOM 1490 C CA . GLU A 1 192 ? -7.919 -14.098 -11.954 1.00 53.16 192 GLU A CA 1
ATOM 1491 C C . GLU A 1 192 ? -8.191 -12.611 -12.233 1.00 53.16 192 GLU A C 1
ATOM 1493 O O . GLU A 1 192 ? -7.557 -12.023 -13.111 1.00 53.16 192 GLU A O 1
ATOM 1498 N N . ARG A 1 193 ? -9.085 -11.971 -11.462 1.00 52.66 193 ARG A N 1
ATOM 1499 C CA . ARG A 1 193 ? -9.404 -10.538 -11.605 1.00 52.66 193 ARG A CA 1
ATOM 1500 C C . ARG A 1 193 ? -8.280 -9.629 -11.096 1.00 52.66 193 ARG A C 1
ATOM 1502 O O . ARG A 1 193 ? -8.052 -8.584 -11.697 1.00 52.66 193 ARG A O 1
ATOM 1509 N N . SER A 1 194 ? -7.529 -10.042 -10.069 1.00 52.25 194 SER A N 1
ATOM 1510 C CA . SER A 1 194 ? -6.413 -9.256 -9.511 1.00 52.25 194 SER A CA 1
ATOM 1511 C C . SER A 1 194 ? -5.123 -9.281 -10.348 1.00 52.25 194 SER A C 1
ATOM 1513 O O . SER A 1 194 ? -4.173 -8.570 -10.028 1.00 52.25 194 SER A O 1
ATOM 1515 N N . ARG A 1 195 ? -5.075 -10.064 -11.438 1.00 61.78 195 ARG A N 1
ATOM 1516 C CA . ARG A 1 195 ? -3.873 -10.284 -12.270 1.00 61.78 195 ARG A CA 1
ATOM 1517 C C . ARG A 1 195 ? -3.818 -9.431 -13.539 1.00 61.78 195 ARG A C 1
ATOM 1519 O O . ARG A 1 195 ? -3.140 -9.784 -14.507 1.00 61.78 195 ARG A O 1
ATOM 1526 N N . ARG A 1 196 ? -4.536 -8.306 -13.584 1.00 73.69 196 ARG A N 1
ATOM 1527 C CA . ARG A 1 196 ? -4.433 -7.375 -14.716 1.00 73.69 196 ARG A CA 1
ATOM 1528 C C . ARG A 1 196 ? -3.103 -6.632 -14.635 1.00 73.69 196 ARG A C 1
ATOM 1530 O O . ARG A 1 196 ? -2.943 -5.698 -13.858 1.00 73.69 196 ARG A O 1
ATOM 1537 N N . GLY A 1 197 ? -2.142 -7.044 -15.460 1.00 82.00 197 GLY A N 1
ATOM 1538 C CA . GLY A 1 197 ? -0.900 -6.293 -15.623 1.00 82.00 197 GLY A CA 1
ATOM 1539 C C . GLY A 1 197 ? -1.167 -4.890 -16.174 1.00 82.00 197 GLY A C 1
ATOM 1540 O O . GLY A 1 197 ? -2.147 -4.685 -16.890 1.00 82.00 197 GLY A O 1
ATOM 1541 N N . LEU A 1 198 ? -0.273 -3.947 -15.895 1.00 86.56 198 LEU A N 1
ATOM 1542 C CA . LEU A 1 198 ? -0.315 -2.573 -16.402 1.00 86.56 198 LEU A CA 1
ATOM 1543 C C . LEU A 1 198 ? 0.558 -2.468 -17.651 1.00 86.56 198 LEU A C 1
ATOM 1545 O O . LEU A 1 198 ? 1.762 -2.656 -17.530 1.00 86.56 198 LEU A O 1
ATOM 1549 N N . ALA A 1 199 ? -0.010 -2.153 -18.815 1.00 85.69 199 ALA A N 1
ATOM 1550 C CA . ALA A 1 199 ? 0.731 -2.001 -20.069 1.00 85.69 199 ALA A CA 1
ATOM 1551 C C . ALA A 1 199 ? 1.396 -0.619 -20.185 1.00 85.69 199 ALA A C 1
ATOM 1553 O O . ALA A 1 199 ? 2.587 -0.520 -20.475 1.00 85.69 199 ALA A O 1
ATOM 1554 N N . CYS A 1 200 ? 0.634 0.444 -19.936 1.00 88.19 200 CYS A N 1
ATOM 1555 C CA . CYS A 1 200 ? 1.124 1.818 -19.867 1.00 88.19 200 CYS A CA 1
ATOM 1556 C C . CYS A 1 200 ? 0.171 2.672 -19.028 1.00 88.19 200 CYS A C 1
ATOM 1558 O O . CYS A 1 200 ? -0.999 2.331 -18.862 1.00 88.19 200 CYS A O 1
ATOM 1560 N N . CYS A 1 201 ? 0.657 3.789 -18.499 1.00 92.69 201 CYS A N 1
ATOM 1561 C CA . CYS A 1 201 ? -0.186 4.766 -17.822 1.00 92.69 201 CYS A CA 1
ATOM 1562 C C . CYS A 1 201 ? 0.348 6.183 -18.011 1.00 92.69 201 CYS A C 1
ATOM 1564 O O . CYS A 1 201 ? 1.533 6.379 -18.291 1.00 92.69 201 CYS A O 1
ATOM 1566 N N . ALA A 1 202 ? -0.525 7.161 -17.811 1.00 93.38 202 ALA A N 1
ATOM 1567 C CA . ALA A 1 202 ? -0.205 8.579 -17.831 1.00 93.38 202 ALA A CA 1
ATOM 1568 C C . ALA A 1 202 ? -0.889 9.296 -16.665 1.00 93.38 202 ALA A C 1
ATOM 1570 O O . ALA A 1 202 ? -1.863 8.799 -16.095 1.00 93.38 202 ALA A O 1
ATOM 1571 N N . ALA A 1 203 ? -0.363 10.466 -16.301 1.00 93.06 203 ALA A N 1
ATOM 1572 C CA . ALA A 1 203 ? -0.974 11.301 -15.274 1.00 93.06 203 ALA A CA 1
ATOM 1573 C C . ALA A 1 203 ? -2.303 11.848 -15.796 1.00 93.06 203 ALA A C 1
ATOM 1575 O O . ALA A 1 203 ? -2.384 12.281 -16.945 1.00 93.06 203 ALA A O 1
ATOM 1576 N N . LEU A 1 204 ? -3.329 11.846 -14.948 1.00 94.75 204 LEU A N 1
ATOM 1577 C CA . LEU A 1 204 ? -4.624 12.431 -15.265 1.00 94.75 204 LEU A CA 1
ATOM 1578 C C . LEU A 1 204 ? -5.041 13.369 -14.136 1.00 94.75 204 LEU A C 1
ATOM 1580 O O . LEU A 1 204 ? -5.209 12.954 -12.992 1.00 94.75 204 LEU A O 1
ATOM 1584 N N . HIS A 1 205 ? -5.230 14.640 -14.465 1.00 93.38 205 HIS A N 1
ATOM 1585 C CA . HIS A 1 205 ? -5.771 15.625 -13.540 1.00 93.38 205 HIS A CA 1
ATOM 1586 C C . HIS A 1 205 ? -6.930 16.345 -14.219 1.00 93.38 205 HIS A C 1
ATOM 1588 O O . HIS A 1 205 ? -6.740 17.058 -15.202 1.00 93.38 205 HIS A O 1
ATOM 1594 N N . ASN A 1 206 ? -8.137 16.108 -13.719 1.00 91.81 206 ASN A N 1
ATOM 1595 C CA . ASN A 1 206 ? -9.354 16.760 -14.183 1.00 91.81 206 ASN A CA 1
ATOM 1596 C C . ASN A 1 206 ? -10.317 16.965 -12.986 1.00 91.81 206 ASN A C 1
ATOM 1598 O O . ASN A 1 206 ? -10.021 16.485 -11.889 1.00 91.81 206 ASN A O 1
ATOM 1602 N N . PRO A 1 207 ? -11.456 17.664 -13.161 1.00 91.31 207 PRO A N 1
ATOM 1603 C CA . PRO A 1 207 ? -12.395 17.933 -12.065 1.00 91.31 207 PRO A CA 1
ATOM 1604 C C . PRO A 1 207 ? -13.000 16.689 -11.392 1.00 91.31 207 PRO A C 1
ATOM 1606 O O . PRO A 1 207 ? -13.426 16.777 -10.247 1.00 91.31 207 PRO A O 1
ATOM 1609 N N . VAL A 1 208 ? -13.042 15.548 -12.086 1.00 89.69 208 VAL A N 1
ATOM 1610 C CA . VAL A 1 208 ? -13.596 14.278 -11.580 1.00 89.69 208 VAL A CA 1
ATOM 1611 C C . VAL A 1 208 ? -12.513 13.439 -10.894 1.00 89.69 208 VAL A C 1
ATOM 1613 O O . VAL A 1 208 ? -12.751 12.787 -9.884 1.00 89.69 208 VAL A O 1
ATOM 1616 N N . THR A 1 209 ? -11.295 13.469 -11.427 1.00 88.94 209 THR A N 1
ATOM 1617 C CA . THR A 1 209 ? -10.148 12.670 -11.006 1.00 88.94 209 THR A CA 1
ATOM 1618 C C . THR A 1 209 ? -9.006 13.610 -10.641 1.00 88.94 209 THR A C 1
ATOM 1620 O O . THR A 1 209 ? -8.158 13.979 -11.463 1.00 88.94 209 THR A O 1
ATOM 1623 N N . ASN A 1 210 ? -8.981 14.017 -9.375 1.00 87.19 210 ASN A N 1
ATOM 1624 C CA . ASN A 1 210 ? -7.953 14.913 -8.877 1.00 87.19 210 ASN A CA 1
ATOM 1625 C C . ASN A 1 210 ? -6.618 14.168 -8.694 1.00 87.19 210 ASN A C 1
ATOM 1627 O O . ASN A 1 210 ? -6.448 13.414 -7.739 1.00 87.19 210 ASN A O 1
ATOM 1631 N N . ARG A 1 211 ? -5.650 14.426 -9.589 1.00 91.75 211 ARG A N 1
ATOM 1632 C CA . ARG A 1 211 ? -4.274 13.881 -9.517 1.00 91.75 211 ARG A CA 1
ATOM 1633 C C . ARG A 1 211 ? -4.271 12.349 -9.559 1.00 91.75 211 ARG A C 1
ATOM 1635 O O . ARG A 1 211 ? -3.612 11.696 -8.755 1.00 91.75 211 ARG A O 1
ATOM 1642 N N . GLY A 1 212 ? -5.043 11.774 -10.467 1.00 94.50 212 GLY A N 1
ATOM 1643 C CA . GLY A 1 212 ? -5.060 10.339 -10.706 1.00 94.50 212 GLY A CA 1
ATOM 1644 C C . GLY A 1 212 ? -4.150 9.915 -11.846 1.00 94.50 212 GLY A C 1
ATOM 1645 O O . GLY A 1 212 ? -3.223 10.614 -12.265 1.00 94.50 212 GLY A O 1
ATOM 1646 N N . ILE A 1 213 ? -4.452 8.730 -12.349 1.00 94.81 213 ILE A N 1
ATOM 1647 C CA . ILE A 1 213 ? -3.808 8.115 -13.495 1.00 94.81 213 ILE A CA 1
ATOM 1648 C C . ILE A 1 213 ? -4.873 7.591 -14.451 1.00 94.81 213 ILE A C 1
ATOM 1650 O O . ILE A 1 213 ? -5.943 7.146 -14.038 1.00 94.81 213 ILE A O 1
ATOM 1654 N N . VAL A 1 214 ? -4.543 7.614 -15.735 1.00 95.00 214 VAL A N 1
ATOM 1655 C CA . VAL A 1 214 ? -5.188 6.774 -16.740 1.00 95.00 214 VAL A CA 1
ATOM 1656 C C . VAL A 1 214 ? -4.234 5.631 -17.057 1.00 95.00 214 VAL A C 1
ATOM 1658 O O . VAL A 1 214 ? -3.053 5.854 -17.326 1.00 95.00 214 VAL A O 1
ATOM 1661 N N . ALA A 1 215 ? -4.726 4.404 -16.974 1.00 92.50 215 ALA A N 1
ATOM 1662 C CA . ALA A 1 215 ? -3.964 3.181 -17.138 1.00 92.50 215 ALA A CA 1
ATOM 1663 C C . ALA A 1 215 ? -4.586 2.325 -18.240 1.00 92.50 215 ALA A C 1
ATOM 1665 O O . ALA A 1 215 ? -5.800 2.184 -18.322 1.00 92.50 215 ALA A O 1
ATOM 1666 N N . PHE A 1 216 ? -3.748 1.719 -19.071 1.00 90.25 216 PHE A N 1
ATOM 1667 C CA . PHE A 1 216 ? -4.156 0.635 -19.951 1.00 90.25 216 PHE A CA 1
ATOM 1668 C C . PHE A 1 216 ? -3.658 -0.668 -19.360 1.00 90.25 216 PHE A C 1
ATOM 1670 O O . PHE A 1 216 ? -2.456 -0.857 -19.145 1.00 90.25 216 PHE A O 1
ATOM 1677 N N . THR A 1 217 ? -4.582 -1.581 -19.101 1.00 87.00 217 THR A N 1
ATOM 1678 C CA . THR A 1 217 ? -4.236 -2.931 -18.678 1.00 87.00 217 THR A CA 1
ATOM 1679 C C . THR A 1 217 ? -3.700 -3.736 -19.859 1.00 87.00 217 THR A C 1
ATOM 1681 O O . THR A 1 217 ? -3.916 -3.432 -21.032 1.00 87.00 217 THR A O 1
ATOM 1684 N N . THR A 1 218 ? -3.029 -4.832 -19.547 1.00 79.31 218 THR A N 1
ATOM 1685 C CA . THR A 1 218 ? -2.580 -5.838 -20.523 1.00 79.31 218 THR A CA 1
ATOM 1686 C C . THR A 1 218 ? -3.713 -6.488 -21.309 1.00 79.31 218 THR A C 1
ATOM 1688 O O . THR A 1 218 ? -3.472 -7.007 -22.396 1.00 79.31 218 THR A O 1
ATOM 1691 N N . GLY A 1 219 ? -4.942 -6.430 -20.789 1.00 77.94 219 GLY A N 1
ATOM 1692 C CA . GLY A 1 219 ? -6.152 -6.852 -21.490 1.00 77.94 219 GLY A CA 1
ATOM 1693 C C . GLY A 1 219 ? -6.697 -5.815 -22.477 1.00 77.94 219 GLY A C 1
ATOM 1694 O O . GLY A 1 219 ? -7.737 -6.061 -23.076 1.00 77.94 219 GLY A O 1
ATOM 1695 N N . GLY A 1 220 ? -6.040 -4.659 -22.638 1.00 79.38 220 GLY A N 1
ATOM 1696 C CA . GLY A 1 220 ? -6.506 -3.572 -23.504 1.00 79.38 220 GLY A CA 1
ATOM 1697 C C . GLY A 1 220 ? -7.648 -2.742 -22.909 1.00 79.38 220 GLY A C 1
ATOM 1698 O O . GLY A 1 220 ? -8.251 -1.946 -23.621 1.00 79.38 220 GLY A O 1
ATOM 1699 N N . VAL A 1 221 ? -7.949 -2.915 -21.619 1.00 84.31 221 VAL A N 1
ATOM 1700 C CA . VAL A 1 221 ? -8.967 -2.126 -20.912 1.00 84.31 221 VAL A CA 1
ATOM 1701 C C . VAL A 1 221 ? -8.331 -0.837 -20.405 1.00 84.31 221 VAL A C 1
ATOM 1703 O O . VAL A 1 221 ? -7.282 -0.890 -19.759 1.00 84.31 221 VAL A O 1
ATOM 1706 N N . MET A 1 222 ? -8.967 0.295 -20.703 1.00 90.06 222 MET A N 1
ATOM 1707 C CA . MET A 1 222 ? -8.617 1.595 -20.137 1.00 90.06 222 MET A CA 1
ATOM 1708 C C . MET A 1 222 ? -9.311 1.763 -18.786 1.00 90.06 222 MET A C 1
ATOM 1710 O O . MET A 1 222 ? -10.526 1.618 -18.692 1.00 90.06 222 MET A O 1
ATOM 1714 N N . GLU A 1 223 ? -8.542 2.098 -17.761 1.00 91.12 223 GLU A N 1
ATOM 1715 C CA . GLU A 1 223 ? -9.014 2.308 -16.399 1.00 91.12 223 GLU A CA 1
ATOM 1716 C C . GLU A 1 223 ? -8.518 3.670 -15.906 1.00 91.12 223 GLU A C 1
ATOM 1718 O O . GLU A 1 223 ? -7.385 4.079 -16.173 1.00 91.12 223 GLU A O 1
ATOM 1723 N N . VAL A 1 224 ? -9.382 4.400 -15.206 1.00 92.56 224 VAL A N 1
ATOM 1724 C CA . VAL A 1 224 ? -9.059 5.694 -14.600 1.00 92.56 224 VAL A CA 1
ATOM 1725 C C . VAL A 1 224 ? -9.201 5.544 -13.098 1.00 92.56 224 VAL A C 1
ATOM 1727 O O . VAL A 1 224 ? -10.217 5.049 -12.622 1.00 92.56 224 VAL A O 1
ATOM 1730 N N . GLY A 1 225 ? -8.188 5.966 -12.349 1.00 91.06 225 GLY A N 1
ATOM 1731 C CA . GLY A 1 225 ? -8.210 5.829 -10.900 1.00 91.06 225 GLY A CA 1
ATOM 1732 C C . GLY A 1 225 ? -7.206 6.722 -10.196 1.00 91.06 225 GLY A C 1
ATOM 1733 O O . GLY A 1 225 ? -6.352 7.364 -10.808 1.00 91.06 225 GLY A O 1
ATOM 1734 N N . THR A 1 226 ? -7.309 6.757 -8.878 1.00 92.25 226 THR A N 1
ATOM 1735 C CA . THR A 1 226 ? -6.385 7.448 -7.978 1.00 92.25 226 THR A CA 1
ATOM 1736 C C . THR A 1 226 ? -5.797 6.443 -6.997 1.00 92.25 226 THR A C 1
ATOM 1738 O O . THR A 1 226 ? -6.376 5.389 -6.741 1.00 92.25 226 THR A O 1
ATOM 1741 N N . LEU A 1 227 ? -4.631 6.758 -6.433 1.00 91.19 227 LEU A N 1
ATOM 1742 C CA . LEU A 1 227 ? -4.180 6.051 -5.234 1.00 91.19 227 LEU A CA 1
ATOM 1743 C C . LEU A 1 227 ? -5.062 6.463 -4.045 1.00 91.19 227 LEU A C 1
ATOM 1745 O O . LEU A 1 227 ? -5.568 7.586 -4.060 1.00 91.19 227 LEU A O 1
ATOM 1749 N N . PRO A 1 228 ? -5.195 5.616 -3.008 1.00 89.06 228 PRO A N 1
ATOM 1750 C CA . PRO A 1 228 ? -5.878 6.003 -1.781 1.00 89.06 228 PRO A CA 1
ATOM 1751 C C . PRO A 1 228 ? -5.278 7.276 -1.189 1.00 89.06 228 PRO A C 1
ATOM 1753 O O . PRO A 1 228 ? -4.042 7.449 -1.154 1.00 89.06 228 PRO A O 1
ATOM 1756 N N . SER A 1 229 ? -6.150 8.155 -0.701 1.00 87.94 229 SER A N 1
ATOM 1757 C CA . SER A 1 229 ? -5.719 9.403 -0.082 1.00 87.94 229 SER A CA 1
ATOM 1758 C C . SER A 1 229 ? -4.887 9.123 1.180 1.00 87.94 229 SER A C 1
ATOM 1760 O O . SER A 1 229 ? -4.994 8.054 1.788 1.00 87.94 229 SER A O 1
ATOM 1762 N N . PRO A 1 230 ? -4.017 10.052 1.623 1.00 84.56 230 PRO A N 1
ATOM 1763 C CA . PRO A 1 230 ? -3.264 9.855 2.857 1.00 84.56 230 PRO A CA 1
ATOM 1764 C C . PRO A 1 230 ? -4.095 9.684 4.123 1.00 84.56 230 PRO A C 1
ATOM 1766 O O . PRO A 1 230 ? -3.589 9.093 5.076 1.00 84.56 230 PRO A O 1
ATOM 1769 N N . SER A 1 231 ? -5.326 10.188 4.116 1.00 84.44 231 SER A N 1
ATOM 1770 C CA . SER A 1 231 ? -6.327 9.975 5.158 1.00 84.44 231 SER A CA 1
ATOM 1771 C C . SER A 1 231 ? -6.923 8.568 5.124 1.00 84.44 231 SER A C 1
ATOM 1773 O O . SER A 1 231 ? -7.152 8.004 6.184 1.00 84.44 231 SER A O 1
ATOM 1775 N N . GLU A 1 232 ? -7.127 7.985 3.940 1.00 85.75 232 GLU A N 1
ATOM 1776 C CA . GLU A 1 232 ? -7.678 6.629 3.788 1.00 85.75 232 GLU A CA 1
ATOM 1777 C C . GLU A 1 232 ? -6.633 5.550 4.069 1.00 85.75 232 GLU A C 1
ATOM 1779 O O . GLU A 1 232 ? -6.883 4.603 4.815 1.00 85.75 232 GLU A O 1
ATOM 1784 N N . ALA A 1 233 ? -5.449 5.679 3.460 1.00 88.19 233 ALA A N 1
ATOM 1785 C CA . ALA A 1 233 ? -4.397 4.686 3.596 1.00 88.19 233 ALA A CA 1
ATOM 1786 C C . ALA A 1 233 ? -2.982 5.276 3.573 1.00 88.19 233 ALA A C 1
ATOM 1788 O O . ALA A 1 233 ? -2.574 6.130 2.765 1.00 88.19 233 ALA A O 1
ATOM 1789 N N . SER A 1 234 ? -2.168 4.721 4.460 1.00 89.69 234 SER A N 1
ATOM 1790 C CA . SER A 1 234 ? -0.754 5.008 4.576 1.00 89.69 234 SER A CA 1
ATOM 1791 C C . SER A 1 234 ? 0.066 4.015 3.758 1.00 89.69 234 SER A C 1
ATOM 1793 O O . SER A 1 234 ? 0.144 2.827 4.065 1.00 89.69 234 SER A O 1
ATOM 1795 N N . LEU A 1 235 ? 0.760 4.537 2.745 1.00 87.81 235 LEU A N 1
ATOM 1796 C CA . LEU A 1 235 ? 1.777 3.809 1.976 1.00 87.81 235 LEU A CA 1
ATOM 1797 C C . LEU A 1 235 ? 3.174 3.893 2.630 1.00 87.81 235 LEU A C 1
ATOM 1799 O O . LEU A 1 235 ? 4.176 3.540 2.007 1.00 87.81 235 LEU A O 1
ATOM 1803 N N . ALA A 1 236 ? 3.266 4.406 3.865 1.00 86.25 236 ALA A N 1
ATOM 1804 C CA . ALA A 1 236 ? 4.528 4.664 4.563 1.00 86.25 236 ALA A CA 1
ATOM 1805 C C . ALA A 1 236 ? 5.229 3.400 5.087 1.00 86.25 236 ALA A C 1
ATOM 1807 O O . ALA A 1 236 ? 6.457 3.395 5.275 1.00 86.25 236 ALA A O 1
ATOM 1808 N N . THR A 1 237 ? 4.461 2.345 5.362 1.00 82.69 237 THR A N 1
ATOM 1809 C CA . THR A 1 237 ? 4.981 1.079 5.891 1.00 82.69 237 THR A CA 1
ATOM 1810 C C . THR A 1 237 ? 5.168 0.055 4.769 1.00 82.69 237 THR A C 1
ATOM 1812 O O . THR A 1 237 ? 4.945 0.366 3.601 1.00 82.69 237 THR A O 1
ATOM 1815 N N . SER A 1 238 ? 5.680 -1.137 5.083 1.00 75.38 238 SER A N 1
ATOM 1816 C CA . SER A 1 238 ? 5.775 -2.237 4.109 1.00 75.38 238 SER A CA 1
ATOM 1817 C C . SER A 1 238 ? 4.411 -2.811 3.733 1.00 75.38 238 SER A C 1
ATOM 1819 O O . SER A 1 238 ? 4.293 -3.436 2.687 1.00 75.38 238 SER A O 1
ATOM 1821 N N . LEU A 1 239 ? 3.411 -2.611 4.590 1.00 81.44 239 LEU A N 1
ATOM 1822 C CA . LEU A 1 239 ? 2.021 -2.940 4.327 1.00 81.44 239 LEU A CA 1
ATOM 1823 C C . LEU A 1 239 ? 1.243 -1.639 4.114 1.00 81.44 239 LEU A C 1
ATOM 1825 O O . LEU A 1 239 ? 1.590 -0.586 4.659 1.00 81.44 239 LEU A O 1
ATOM 1829 N N . ILE A 1 240 ? 0.196 -1.703 3.305 1.00 81.94 240 ILE A N 1
ATOM 1830 C CA . ILE A 1 240 ? -0.764 -0.607 3.218 1.00 81.94 240 ILE A CA 1
ATOM 1831 C C . ILE A 1 240 ? -1.599 -0.668 4.496 1.00 81.94 240 ILE A C 1
ATOM 1833 O O . ILE A 1 240 ? -2.214 -1.694 4.775 1.00 81.94 240 ILE A O 1
ATOM 1837 N N . THR A 1 241 ? -1.572 0.394 5.298 1.00 85.81 241 THR A N 1
ATOM 1838 C CA . THR A 1 241 ? -2.296 0.444 6.577 1.00 85.81 241 THR A CA 1
ATOM 1839 C C . THR A 1 241 ? -3.324 1.563 6.548 1.00 85.81 241 THR A C 1
ATOM 1841 O O . THR A 1 241 ? -2.973 2.697 6.214 1.00 85.81 241 THR A O 1
ATOM 1844 N N . SER A 1 242 ? -4.556 1.270 6.949 1.00 87.38 242 SER A N 1
ATOM 1845 C CA . SER A 1 242 ? -5.541 2.283 7.328 1.00 87.38 242 SER A CA 1
ATOM 1846 C C . SER A 1 242 ? -5.589 2.384 8.852 1.00 87.38 242 SER A C 1
ATOM 1848 O O . SER A 1 242 ? -5.347 1.391 9.540 1.00 87.38 242 SER A O 1
ATOM 1850 N N . ASN A 1 243 ? -5.831 3.583 9.379 1.00 86.38 243 ASN A N 1
ATOM 1851 C CA . ASN A 1 243 ? -5.907 3.821 10.817 1.00 86.38 243 ASN A CA 1
ATOM 1852 C C . ASN A 1 243 ? -7.329 4.241 11.177 1.00 86.38 243 ASN A C 1
ATOM 1854 O O . ASN A 1 243 ? -7.838 5.210 10.622 1.00 86.38 243 ASN A O 1
ATOM 1858 N N . MET A 1 244 ? -7.913 3.573 12.167 1.00 88.00 244 MET A N 1
ATOM 1859 C CA . MET A 1 244 ? -9.197 3.940 12.755 1.00 88.00 244 MET A CA 1
ATOM 1860 C C . MET A 1 244 ? -8.970 4.422 14.190 1.00 88.00 244 MET A C 1
ATOM 1862 O O . MET A 1 244 ? -8.334 3.733 14.990 1.00 88.00 244 MET A O 1
ATOM 1866 N N . LEU A 1 245 ? -9.474 5.610 14.526 1.00 90.56 245 LEU A N 1
ATOM 1867 C CA . LEU A 1 245 ? -9.420 6.137 15.889 1.00 90.56 245 LEU A CA 1
ATOM 1868 C C . LEU A 1 245 ? -10.657 5.675 16.659 1.00 90.56 245 LEU A C 1
ATOM 1870 O O . LEU A 1 245 ? -11.743 6.208 16.466 1.00 90.56 245 LEU A O 1
ATOM 1874 N N . LEU A 1 246 ? -10.487 4.692 17.543 1.00 91.75 246 LEU A N 1
ATOM 1875 C CA . LEU A 1 246 ? -11.596 4.146 18.334 1.00 91.75 246 LEU A CA 1
ATOM 1876 C C . LEU A 1 246 ? -11.836 4.887 19.652 1.00 91.75 246 LEU A C 1
ATOM 1878 O O . LEU A 1 246 ? -12.929 4.795 20.201 1.00 91.75 246 LEU A O 1
ATOM 1882 N N . GLY A 1 247 ? -10.820 5.585 20.178 1.00 92.44 247 GLY A N 1
ATOM 1883 C CA . GLY A 1 247 ? -10.873 6.192 21.517 1.00 92.44 247 GLY A CA 1
ATOM 1884 C C . GLY A 1 247 ? -11.022 5.167 22.652 1.00 92.44 247 GLY A C 1
ATOM 1885 O O . GLY A 1 247 ? -11.426 5.522 23.756 1.00 92.44 247 GLY A O 1
ATOM 1886 N N . SER A 1 248 ? -10.739 3.895 22.373 1.00 94.31 248 SER A N 1
ATOM 1887 C CA . SER A 1 248 ? -10.922 2.756 23.273 1.00 94.31 248 SER A CA 1
ATOM 1888 C C . SER A 1 248 ? -9.785 1.756 23.072 1.00 94.31 248 SER A C 1
ATOM 1890 O O . SER A 1 248 ? -9.163 1.723 22.005 1.00 94.31 248 SER A O 1
ATOM 1892 N N . THR A 1 249 ? -9.515 0.943 24.088 1.00 95.44 249 THR A N 1
ATOM 1893 C CA . THR A 1 249 ? -8.510 -0.123 24.027 1.00 95.44 249 THR A CA 1
ATOM 1894 C C . THR A 1 249 ? -9.120 -1.345 23.356 1.00 95.44 249 THR A C 1
ATOM 1896 O O . THR A 1 249 ? -10.161 -1.815 23.797 1.00 95.44 249 THR A O 1
ATOM 1899 N N . ILE A 1 250 ? -8.493 -1.858 22.295 1.00 96.81 250 ILE A N 1
ATOM 1900 C CA . ILE A 1 250 ? -8.934 -3.086 21.617 1.00 96.81 250 ILE A CA 1
ATOM 1901 C C . ILE A 1 250 ? -8.371 -4.295 22.368 1.00 96.81 250 ILE A C 1
ATOM 1903 O O . ILE A 1 250 ? -7.157 -4.394 22.540 1.00 96.81 250 ILE A O 1
ATOM 1907 N N . HIS A 1 251 ? -9.240 -5.227 22.752 1.00 96.00 251 HIS A N 1
ATOM 1908 C CA . HIS A 1 251 ? -8.873 -6.487 23.407 1.00 96.00 251 HIS A CA 1
ATOM 1909 C C . HIS A 1 251 ? -8.860 -7.663 22.436 1.00 96.00 251 HIS A C 1
ATOM 1911 O O . HIS A 1 251 ? -7.963 -8.502 22.487 1.00 96.00 251 HIS A O 1
ATOM 1917 N N . SER A 1 252 ? -9.828 -7.715 21.519 1.00 97.00 252 SER A N 1
ATOM 1918 C CA . SER A 1 252 ? -9.907 -8.759 20.497 1.00 97.00 252 SER A CA 1
ATOM 1919 C C . SER A 1 252 ? -10.514 -8.245 19.192 1.00 97.00 252 SER A C 1
ATOM 1921 O O . SER A 1 252 ? -11.239 -7.248 19.162 1.00 97.00 252 SER A O 1
ATOM 1923 N N . VAL A 1 253 ? -10.180 -8.932 18.098 1.00 97.00 253 VAL A N 1
ATOM 1924 C CA . VAL A 1 253 ? -10.669 -8.652 16.744 1.00 97.00 253 VAL A CA 1
ATOM 1925 C C . VAL A 1 253 ? -11.043 -9.975 16.096 1.00 97.00 253 VAL A C 1
ATOM 1927 O O . VAL A 1 253 ? -10.177 -10.826 15.897 1.00 97.00 253 VAL A O 1
ATOM 1930 N N . ASP A 1 254 ? -12.310 -10.129 15.725 1.00 96.88 254 ASP A N 1
ATOM 1931 C CA . ASP A 1 254 ? -12.798 -11.282 14.974 1.00 96.88 254 ASP A CA 1
ATOM 1932 C C . ASP A 1 254 ? -13.419 -10.841 13.648 1.00 96.88 254 ASP A C 1
ATOM 1934 O O . ASP A 1 254 ? -14.076 -9.808 13.568 1.00 96.88 254 ASP A O 1
ATOM 1938 N N . TYR A 1 255 ? -13.247 -11.642 12.597 1.00 96.00 255 TYR A N 1
ATOM 1939 C CA . TYR A 1 255 ? -13.871 -11.389 11.299 1.00 96.00 255 TYR A CA 1
ATOM 1940 C C . TYR A 1 255 ? -15.100 -12.279 11.104 1.00 96.00 255 TYR A C 1
ATOM 1942 O O . TYR A 1 255 ? -15.003 -13.510 11.106 1.00 96.00 255 TYR A O 1
ATOM 1950 N N . HIS A 1 256 ? -16.259 -11.655 10.899 1.00 93.44 256 HIS A N 1
ATOM 1951 C CA . HIS A 1 256 ? -17.504 -12.344 10.601 1.00 93.44 256 HIS A CA 1
ATOM 1952 C C . HIS A 1 256 ? -17.742 -12.390 9.090 1.00 93.44 256 HIS A C 1
ATOM 1954 O O . HIS A 1 256 ? -18.267 -11.461 8.476 1.00 93.44 256 HIS A O 1
ATOM 1960 N N . LYS A 1 257 ? -17.386 -13.528 8.489 1.00 90.19 257 LYS A N 1
ATOM 1961 C CA . LYS A 1 257 ? -17.473 -13.748 7.038 1.00 90.19 257 LYS A CA 1
ATOM 1962 C C . LYS A 1 257 ? -18.892 -13.598 6.472 1.00 90.19 257 LYS A C 1
ATOM 1964 O O . LYS A 1 257 ? -19.032 -13.236 5.312 1.00 90.19 257 LYS A O 1
ATOM 1969 N N . GLY A 1 258 ? -19.933 -13.903 7.253 1.00 89.69 258 GLY A N 1
ATOM 1970 C CA . GLY A 1 258 ? -21.322 -13.876 6.775 1.00 89.69 258 GLY A CA 1
ATOM 1971 C C . GLY A 1 258 ? -21.835 -12.473 6.446 1.00 89.69 258 GLY A C 1
ATOM 1972 O O . GLY A 1 258 ? -22.627 -12.322 5.524 1.00 89.69 258 GLY A O 1
ATOM 1973 N N . THR A 1 259 ? -21.364 -11.460 7.172 1.00 90.94 259 THR A N 1
ATOM 1974 C CA . THR A 1 259 ? -21.741 -10.049 6.971 1.00 90.94 259 THR A CA 1
ATOM 1975 C C . THR A 1 259 ? -20.598 -9.203 6.421 1.00 90.94 259 THR A C 1
ATOM 1977 O O . THR A 1 259 ? -20.793 -8.014 6.217 1.00 90.94 259 THR A O 1
ATOM 1980 N N . ASP A 1 260 ? -19.423 -9.800 6.196 1.00 92.44 260 ASP A N 1
ATOM 1981 C CA . ASP A 1 260 ? -18.186 -9.097 5.842 1.00 92.44 260 ASP A CA 1
ATOM 1982 C C . ASP A 1 260 ? -17.867 -7.949 6.817 1.00 92.44 260 ASP A C 1
ATOM 1984 O O . ASP A 1 260 ? -17.643 -6.812 6.420 1.00 92.44 260 ASP A O 1
ATOM 1988 N N . THR A 1 261 ? -17.884 -8.232 8.124 1.00 95.62 261 THR A N 1
ATOM 1989 C CA . THR A 1 261 ? -17.625 -7.231 9.177 1.00 95.62 261 THR A CA 1
ATOM 1990 C C . THR A 1 261 ? -16.549 -7.683 10.157 1.00 95.62 261 THR A C 1
ATOM 1992 O O . THR A 1 261 ? -16.344 -8.877 10.384 1.00 95.62 261 THR A O 1
ATOM 1995 N N . LEU A 1 262 ? -15.878 -6.719 10.782 1.00 96.81 262 LEU A N 1
ATOM 1996 C CA . LEU A 1 262 ? -14.977 -6.922 11.912 1.00 96.81 262 LEU A CA 1
ATOM 1997 C C . LEU A 1 262 ? -15.727 -6.658 13.220 1.00 96.81 262 LEU A C 1
ATOM 1999 O O . LEU A 1 262 ? -16.337 -5.605 13.377 1.00 96.81 262 LEU A O 1
ATOM 2003 N N . CYS A 1 263 ? -15.656 -7.591 14.161 1.00 96.81 263 CYS A N 1
ATOM 2004 C CA . CYS A 1 263 ? -16.180 -7.444 15.514 1.00 96.81 263 CYS A CA 1
ATOM 2005 C C . CYS A 1 263 ? -15.015 -7.154 16.464 1.00 96.81 263 CYS A C 1
ATOM 2007 O O . CYS A 1 263 ? -14.118 -7.984 16.628 1.00 96.81 263 CYS A O 1
ATOM 2009 N N . LEU A 1 264 ? -15.022 -5.975 17.076 1.00 97.38 264 LEU A N 1
ATOM 2010 C CA . LEU A 1 264 ? -13.974 -5.482 17.961 1.00 97.38 264 LEU A CA 1
ATOM 2011 C C . LEU A 1 264 ? -14.484 -5.483 19.402 1.00 97.38 264 LEU A C 1
ATOM 2013 O O . LEU A 1 264 ? -15.394 -4.718 19.716 1.00 97.38 264 LEU A O 1
ATOM 2017 N N . LEU A 1 265 ? -13.868 -6.270 20.284 1.00 97.19 265 LEU A N 1
ATOM 2018 C CA . LEU A 1 265 ? -14.063 -6.100 21.722 1.00 97.19 265 LEU A CA 1
ATOM 2019 C C . LEU A 1 265 ? -13.200 -4.931 22.171 1.00 97.19 265 LEU A C 1
ATOM 2021 O O . LEU A 1 265 ? -11.970 -4.986 22.066 1.00 97.19 265 LEU A O 1
ATOM 2025 N N . VAL A 1 266 ? -13.832 -3.880 22.671 1.00 97.25 266 VAL A N 1
ATOM 2026 C CA . VAL A 1 266 ? -13.141 -2.679 23.129 1.00 97.25 266 VAL A CA 1
ATOM 2027 C C . VAL A 1 266 ? -13.485 -2.374 24.578 1.00 97.25 266 VAL A C 1
ATOM 2029 O O . VAL A 1 266 ? -14.557 -2.738 25.052 1.00 97.25 266 VAL A O 1
ATOM 2032 N N . SER A 1 267 ? -12.592 -1.681 25.283 1.00 95.88 267 SER A N 1
ATOM 2033 C CA . SER A 1 267 ? -12.903 -1.111 26.592 1.00 95.88 267 SER A CA 1
ATOM 2034 C C . SER A 1 267 ? -12.570 0.370 26.678 1.00 95.88 267 SER A C 1
ATOM 2036 O O . SER A 1 267 ? -11.634 0.867 26.040 1.00 95.88 267 SER A O 1
ATOM 2038 N N . ARG A 1 268 ? -13.320 1.074 27.520 1.00 94.88 268 ARG A N 1
ATOM 2039 C CA . ARG A 1 268 ? -13.049 2.455 27.908 1.00 94.88 268 ARG A CA 1
ATOM 2040 C C . ARG A 1 268 ? -12.894 2.527 29.420 1.00 94.88 268 ARG A C 1
ATOM 2042 O O . ARG A 1 268 ? -13.655 1.907 30.150 1.00 94.88 268 ARG A O 1
ATOM 2049 N N . GLU A 1 269 ? -11.907 3.277 29.892 1.00 90.31 269 GLU A N 1
ATOM 2050 C CA . GLU A 1 269 ? -11.792 3.568 31.320 1.00 90.31 269 GLU A CA 1
ATOM 2051 C C . GLU A 1 269 ? -12.904 4.536 31.724 1.00 90.31 269 GLU A C 1
ATOM 2053 O O . GLU A 1 269 ? -12.977 5.663 31.220 1.00 90.31 269 GLU A O 1
ATOM 2058 N N . VAL A 1 270 ? -13.770 4.091 32.631 1.00 87.06 270 VAL A N 1
ATOM 2059 C CA . VAL A 1 270 ? -14.796 4.934 33.235 1.00 87.06 270 VAL A CA 1
ATOM 2060 C C . VAL A 1 270 ? -14.349 5.262 34.646 1.00 87.06 270 VAL A C 1
ATOM 2062 O O . VAL A 1 270 ? -13.987 4.386 35.432 1.00 87.06 270 VAL A O 1
ATOM 2065 N N . LYS A 1 271 ? -14.357 6.556 34.973 1.00 82.50 271 LYS A N 1
ATOM 2066 C CA . LYS A 1 271 ? -14.173 6.991 36.354 1.00 82.50 271 LYS A CA 1
ATOM 2067 C C . LYS A 1 271 ? -15.426 6.596 37.118 1.00 82.50 271 LYS A C 1
ATOM 2069 O O . LYS A 1 271 ? -16.480 7.199 36.930 1.00 82.50 271 LYS A O 1
ATOM 2074 N N . THR A 1 272 ? -15.317 5.557 37.930 1.00 69.81 272 THR A N 1
ATOM 2075 C CA . THR A 1 272 ? -16.356 5.204 38.886 1.00 69.81 272 THR A CA 1
ATOM 2076 C C . THR A 1 272 ? -16.311 6.227 40.008 1.00 69.81 272 THR A C 1
ATOM 2078 O O . THR A 1 272 ? -15.337 6.280 40.755 1.00 69.81 272 THR A O 1
ATOM 2081 N N . PHE A 1 273 ? -17.346 7.052 40.102 1.00 65.94 273 PHE A N 1
ATOM 2082 C CA . PHE A 1 273 ? -17.652 7.741 41.348 1.00 65.94 273 PHE A CA 1
ATOM 2083 C C . PHE A 1 273 ? -18.286 6.694 42.268 1.00 65.94 273 PHE A C 1
ATOM 2085 O O . PHE A 1 273 ? -19.150 5.936 41.820 1.00 65.94 273 PHE A O 1
ATOM 2092 N N . SER A 1 274 ? -17.777 6.562 43.492 1.00 60.59 274 SER A N 1
ATOM 2093 C CA . SER A 1 274 ? -18.286 5.633 44.501 1.00 60.59 274 SER A CA 1
ATOM 2094 C C . SER A 1 274 ? -19.751 5.958 44.785 1.00 60.59 274 SER A C 1
ATOM 2096 O O . SER A 1 274 ? -20.066 6.891 45.510 1.00 60.59 274 SER A O 1
ATOM 2098 N N . SER A 1 275 ? -20.664 5.187 44.195 1.00 56.50 275 SER A N 1
ATOM 2099 C CA . SER A 1 275 ? -22.108 5.343 44.405 1.00 56.50 275 SER A CA 1
ATOM 2100 C C . SER A 1 275 ? -22.557 4.971 45.821 1.00 56.50 275 SER A C 1
ATOM 2102 O O . SER A 1 275 ? -23.710 5.210 46.160 1.00 56.50 275 SER A O 1
ATOM 2104 N N . GLU A 1 276 ? -21.678 4.383 46.640 1.00 54.03 276 GLU A N 1
ATOM 2105 C CA . GLU A 1 276 ? -21.944 4.148 48.066 1.00 54.03 276 GLU A CA 1
ATOM 2106 C C . GLU A 1 276 ? -22.090 5.478 48.829 1.00 54.03 276 GLU A C 1
ATOM 2108 O O . GLU A 1 276 ? -23.014 5.601 49.624 1.00 54.03 276 GLU A O 1
ATOM 2113 N N . GLU A 1 277 ? -21.330 6.526 48.481 1.00 52.72 277 GLU A N 1
ATOM 2114 C CA . GLU A 1 277 ? -21.473 7.847 49.123 1.00 52.72 277 GLU A CA 1
ATOM 2115 C C . GLU A 1 277 ? -22.755 8.592 48.707 1.00 52.72 277 GLU A C 1
ATOM 2117 O O . GLU A 1 277 ? -23.277 9.393 49.480 1.00 52.72 277 GLU A O 1
ATOM 2122 N N . GLU A 1 278 ? -23.298 8.350 47.506 1.00 53.34 278 GLU A N 1
ATOM 2123 C CA . GLU A 1 278 ? -24.572 8.962 47.084 1.00 53.34 278 GLU A CA 1
ATOM 2124 C C . GLU A 1 278 ? -25.793 8.235 47.666 1.00 53.34 278 GLU A C 1
ATOM 2126 O O . GLU A 1 278 ? -26.824 8.867 47.907 1.00 53.34 278 GLU A O 1
ATOM 2131 N N . ALA A 1 279 ? -25.687 6.925 47.914 1.00 54.25 279 ALA A N 1
ATOM 2132 C CA . ALA A 1 279 ? -26.746 6.155 48.556 1.00 54.25 279 ALA A CA 1
ATOM 2133 C C . ALA A 1 279 ? -26.815 6.447 50.064 1.00 54.25 279 ALA A C 1
ATOM 2135 O O . ALA A 1 279 ? -27.908 6.738 50.553 1.00 54.25 279 ALA A O 1
ATOM 2136 N N . GLU A 1 280 ? -25.672 6.475 50.763 1.00 52.25 280 GLU A N 1
ATOM 2137 C CA . GLU A 1 280 ? -25.619 6.791 52.200 1.00 52.25 280 GLU A CA 1
ATOM 2138 C C . GLU A 1 280 ? -26.037 8.243 52.486 1.00 52.25 280 GLU A C 1
ATOM 2140 O O . GLU A 1 280 ? -26.879 8.456 53.356 1.00 52.25 280 GLU A O 1
ATOM 2145 N N . LYS A 1 281 ? -25.625 9.234 51.673 1.00 52.78 281 LYS A N 1
ATOM 2146 C CA . LYS A 1 281 ? -26.133 10.618 51.822 1.00 52.78 281 LYS A CA 1
ATOM 2147 C C . LYS A 1 281 ? -27.644 10.743 51.645 1.00 52.78 281 LYS A C 1
ATOM 2149 O O . LYS A 1 281 ? -28.259 11.618 52.242 1.00 52.78 281 LYS A O 1
ATOM 2154 N N . SER A 1 282 ? -28.261 9.893 50.824 1.00 53.12 282 SER A N 1
ATOM 2155 C CA . SER A 1 282 ? -29.709 9.953 50.589 1.00 53.12 282 SER A CA 1
ATOM 2156 C C . SER A 1 282 ? -30.551 9.290 51.689 1.00 53.12 282 SER A C 1
ATOM 2158 O O . SER A 1 282 ? -31.751 9.576 51.785 1.00 53.12 282 SER A O 1
ATOM 2160 N N . GLU A 1 283 ? -29.944 8.417 52.502 1.00 54.06 283 GLU A N 1
ATOM 2161 C CA . GLU A 1 283 ? -30.574 7.838 53.693 1.00 54.06 283 GLU A CA 1
ATOM 2162 C C . GLU A 1 283 ? -30.334 8.709 54.937 1.00 54.06 283 GLU A C 1
ATOM 2164 O O . GLU A 1 283 ? -31.288 8.949 55.677 1.00 54.06 283 GLU A O 1
ATOM 2169 N N . GLU A 1 284 ? -29.146 9.305 55.101 1.00 52.97 284 GLU A N 1
ATOM 2170 C CA . GLU A 1 284 ? -28.861 10.258 56.191 1.00 52.97 284 GLU A CA 1
ATOM 2171 C C . GLU A 1 284 ? -29.701 11.550 56.082 1.00 52.97 284 GLU A C 1
ATOM 2173 O O . GLU A 1 284 ? -30.296 11.990 57.068 1.00 52.97 284 GLU A O 1
ATOM 2178 N N . ASP A 1 285 ? -29.910 12.088 54.870 1.00 52.03 285 ASP A N 1
ATOM 2179 C CA . ASP A 1 285 ? -30.766 13.271 54.643 1.00 52.03 285 ASP A CA 1
ATOM 2180 C C . ASP A 1 285 ? -32.272 13.017 54.896 1.00 52.03 285 ASP A C 1
ATOM 2182 O O . ASP A 1 285 ? -33.083 13.955 54.897 1.00 52.03 285 ASP A O 1
ATOM 2186 N N . LYS A 1 286 ? -32.690 11.758 55.093 1.00 54.91 286 LYS A N 1
ATOM 2187 C CA . LYS A 1 286 ? -34.070 11.415 55.479 1.00 54.91 286 LYS A CA 1
ATOM 2188 C C . LYS A 1 286 ? -34.255 11.208 56.978 1.00 54.91 286 LYS A C 1
ATOM 2190 O O . LYS A 1 286 ? -35.395 11.339 57.426 1.00 54.91 286 LYS A O 1
ATOM 2195 N N . GLU A 1 287 ? -33.194 10.941 57.737 1.00 53.62 287 GLU A N 1
ATOM 2196 C CA . GLU A 1 287 ? -33.265 10.819 59.199 1.00 53.62 287 GLU A CA 1
ATOM 2197 C C . GLU A 1 287 ? -32.871 12.113 59.938 1.00 53.62 287 GLU A C 1
ATOM 2199 O O . GLU A 1 287 ? -33.431 12.382 60.996 1.00 53.62 287 GLU A O 1
ATOM 2204 N N . GLU A 1 288 ? -32.055 13.006 59.364 1.00 49.91 288 GLU A N 1
ATOM 2205 C CA . GLU A 1 288 ? -31.629 14.261 60.027 1.00 49.91 288 GLU A CA 1
ATOM 2206 C C . GLU A 1 288 ? -32.582 15.470 59.868 1.00 49.91 288 GLU A C 1
ATOM 2208 O O . GLU A 1 288 ? -32.192 16.628 60.043 1.00 49.91 288 GLU A O 1
ATOM 2213 N N . LYS A 1 289 ? -33.876 15.253 59.581 1.00 52.22 289 LYS A N 1
ATOM 2214 C CA . LYS A 1 289 ? -34.877 16.345 59.614 1.00 52.22 289 LYS A CA 1
ATOM 2215 C C . LYS A 1 289 ? -35.662 16.463 60.919 1.00 52.22 289 LYS A C 1
ATOM 2217 O O . LYS A 1 289 ? -36.604 17.256 60.984 1.00 52.22 289 LYS A O 1
ATOM 2222 N N . GLU A 1 290 ? -35.246 15.759 61.963 1.00 53.00 290 GLU A N 1
ATOM 2223 C CA . GLU A 1 290 ? -35.665 16.040 63.331 1.00 53.00 290 GLU A CA 1
ATOM 2224 C C . GLU A 1 290 ? -34.432 16.121 64.238 1.00 53.00 290 GLU A C 1
ATOM 2226 O O . GLU A 1 290 ? -33.673 15.175 64.364 1.00 53.00 290 GLU A O 1
ATOM 2231 N N . GLU A 1 291 ? -34.294 17.279 64.885 1.00 52.84 291 GLU A N 1
ATOM 2232 C CA . GLU A 1 291 ? -33.409 17.571 66.018 1.00 52.84 291 GLU A CA 1
ATOM 2233 C C . GLU A 1 291 ? -31.980 18.096 65.747 1.00 52.84 291 GLU A C 1
ATOM 2235 O O . GLU A 1 291 ? -31.027 17.377 65.489 1.00 52.84 291 GLU A O 1
ATOM 2240 N N . THR A 1 292 ? -31.855 19.399 66.044 1.00 48.38 292 THR A N 1
ATOM 2241 C CA . THR A 1 292 ? -30.775 20.095 66.779 1.00 48.38 292 THR A CA 1
ATOM 2242 C C . THR A 1 292 ? -29.908 21.121 66.042 1.00 48.38 292 THR A C 1
ATOM 2244 O O . THR A 1 292 ? -28.942 20.840 65.343 1.00 48.38 292 THR A O 1
ATOM 2247 N N . GLU A 1 293 ? -30.212 22.386 66.359 1.00 52.34 293 GLU A N 1
ATOM 2248 C CA . GLU A 1 293 ? -29.247 23.475 66.436 1.00 52.34 293 GLU A CA 1
ATOM 2249 C C . GLU A 1 293 ? -28.144 23.136 67.449 1.00 52.34 293 GLU A C 1
ATOM 2251 O O . GLU A 1 293 ? -28.401 22.997 68.646 1.00 52.34 293 GLU A O 1
ATOM 2256 N N . GLY A 1 294 ? -26.897 23.131 66.985 1.00 59.28 294 GLY A N 1
ATOM 2257 C CA . GLY A 1 294 ? -25.754 23.420 67.837 1.00 59.28 294 GLY A CA 1
ATOM 2258 C C . GLY A 1 294 ? -24.553 22.510 67.627 1.00 59.28 294 GLY A C 1
ATOM 2259 O O . GLY A 1 294 ? -24.559 21.358 68.031 1.00 59.28 294 GLY A O 1
ATOM 2260 N N . MET A 1 295 ? -23.452 23.154 67.218 1.00 48.28 295 MET A N 1
ATOM 2261 C CA . MET A 1 295 ? -22.087 22.926 67.717 1.00 48.28 295 MET A CA 1
ATOM 2262 C C . MET A 1 295 ? -21.063 22.318 66.732 1.00 48.28 295 MET A C 1
ATOM 2264 O O . MET A 1 295 ? -21.036 21.131 66.454 1.00 48.28 295 MET A O 1
ATOM 2268 N N . LYS A 1 296 ? -20.094 23.189 66.401 1.00 48.72 296 LYS A N 1
ATOM 2269 C CA . LYS A 1 296 ? -18.665 22.953 66.100 1.00 48.72 296 LYS A CA 1
ATOM 2270 C C . LYS A 1 296 ? -18.296 22.213 64.807 1.00 48.72 296 LYS A C 1
ATOM 2272 O O . LYS A 1 296 ? -18.136 21.002 64.768 1.00 48.72 296 LYS A O 1
ATOM 2277 N N . SER A 1 297 ? -17.922 23.033 63.827 1.00 52.81 297 SER A N 1
ATOM 2278 C CA . SER A 1 297 ? -17.111 22.698 62.657 1.00 52.81 297 SER A CA 1
ATOM 2279 C C . SER A 1 297 ? -15.762 22.068 63.044 1.00 52.81 297 SER A C 1
ATOM 2281 O O . SER A 1 297 ? -14.841 22.764 63.486 1.00 52.81 297 SER A O 1
ATOM 2283 N N . LYS A 1 298 ? -15.639 20.753 62.857 1.00 53.50 298 LYS A N 1
ATOM 2284 C CA . LYS A 1 298 ? -14.362 20.069 62.636 1.00 53.50 298 LYS A CA 1
ATOM 2285 C C . LYS A 1 298 ? -14.210 19.880 61.128 1.00 53.50 298 LYS A C 1
ATOM 2287 O O . LYS A 1 298 ? -15.005 19.176 60.524 1.00 53.50 298 LYS A O 1
ATOM 2292 N N . GLU A 1 299 ? -13.203 20.515 60.536 1.00 54.09 299 GLU A N 1
ATOM 2293 C CA . GLU A 1 299 ? -12.714 20.149 59.204 1.00 54.09 299 GLU A CA 1
ATOM 2294 C C . GLU A 1 299 ? -12.038 18.774 59.306 1.00 54.09 299 GLU A C 1
ATOM 2296 O O . GLU A 1 299 ? -10.844 18.666 59.595 1.00 54.09 299 GLU A O 1
ATOM 2301 N N . GLU A 1 300 ? -12.812 17.709 59.120 1.00 53.56 300 GLU A N 1
ATOM 2302 C CA . GLU A 1 300 ? -12.270 16.414 58.729 1.00 53.56 300 GLU A CA 1
ATOM 2303 C C . GLU A 1 300 ? -12.026 16.461 57.222 1.00 53.56 300 GLU A C 1
ATOM 2305 O O . GLU A 1 300 ? -12.935 16.600 56.411 1.00 53.56 300 GLU A O 1
ATOM 2310 N N . THR A 1 301 ? -10.751 16.424 56.843 1.00 53.09 301 THR A N 1
ATOM 2311 C CA . THR A 1 301 ? -10.353 16.208 55.454 1.00 53.09 301 THR A CA 1
ATOM 2312 C C . THR A 1 301 ? -10.634 14.745 55.129 1.00 53.09 301 THR A C 1
ATOM 2314 O O . THR A 1 301 ? -9.794 13.876 55.367 1.00 53.09 301 THR A O 1
ATOM 2317 N N . GLU A 1 302 ? -11.843 14.476 54.632 1.00 59.88 302 GLU A N 1
ATOM 2318 C CA . GLU A 1 302 ? -12.208 13.197 54.028 1.00 59.88 302 GLU A CA 1
ATOM 2319 C C . GLU A 1 302 ? -11.152 12.833 52.983 1.00 59.88 302 GLU A C 1
ATOM 2321 O O . GLU A 1 302 ? -10.899 13.552 52.009 1.00 59.88 302 GLU A O 1
ATOM 2326 N N . LYS A 1 303 ? -10.469 11.713 53.222 1.00 61.00 303 LYS A N 1
ATOM 2327 C CA . LYS A 1 303 ? -9.615 11.094 52.218 1.00 61.00 303 LYS A CA 1
ATOM 2328 C C . LYS A 1 303 ? -10.544 10.536 51.153 1.00 61.00 303 LYS A C 1
ATOM 2330 O O . LYS A 1 303 ? -11.038 9.429 51.311 1.00 61.00 303 LYS A O 1
ATOM 2335 N N . ILE A 1 304 ? -10.756 11.310 50.094 1.00 65.06 304 ILE A N 1
ATOM 2336 C CA . ILE A 1 304 ? -11.427 10.846 48.881 1.00 65.06 304 ILE A CA 1
ATOM 2337 C C . ILE A 1 304 ? -10.624 9.648 48.370 1.00 65.06 304 ILE A C 1
ATOM 2339 O O . ILE A 1 304 ? -9.522 9.816 47.834 1.00 65.06 304 ILE A O 1
ATOM 2343 N N . ASP A 1 305 ? -11.140 8.442 48.600 1.00 62.50 305 ASP A N 1
ATOM 2344 C CA . ASP A 1 305 ? -10.564 7.226 48.049 1.00 62.50 305 ASP A CA 1
ATOM 2345 C C . ASP A 1 305 ? -10.876 7.238 46.555 1.00 62.50 305 ASP A C 1
ATOM 2347 O O . ASP A 1 305 ? -12.006 7.028 46.112 1.00 62.50 305 ASP A O 1
ATOM 2351 N N . VAL A 1 306 ? -9.881 7.627 45.759 1.00 68.44 306 VAL A N 1
ATOM 2352 C CA . VAL A 1 306 ? -10.025 7.702 44.308 1.00 68.44 306 VAL A CA 1
ATOM 2353 C C . VAL A 1 306 ? -10.096 6.269 43.802 1.00 68.44 306 VAL A C 1
ATOM 2355 O O . VAL A 1 306 ? -9.068 5.642 43.547 1.00 68.44 306 VAL A O 1
ATOM 2358 N N . GLY A 1 307 ? -11.321 5.752 43.680 1.00 71.06 307 GLY A N 1
ATOM 2359 C CA . GLY A 1 307 ? -11.584 4.423 43.148 1.00 71.06 307 GLY A CA 1
ATOM 2360 C C . GLY A 1 307 ? -10.816 4.191 41.846 1.00 71.06 307 GLY A C 1
ATOM 2361 O O . GLY A 1 307 ? -10.764 5.059 40.967 1.00 71.06 307 GLY A O 1
ATOM 2362 N N . TYR A 1 308 ? -10.186 3.020 41.731 1.00 79.31 308 TYR A N 1
ATOM 2363 C CA . TYR A 1 308 ? -9.453 2.656 40.523 1.00 79.31 308 TYR A CA 1
ATOM 2364 C C . TYR A 1 308 ? -10.406 2.653 39.320 1.00 79.31 308 TYR A C 1
ATOM 2366 O O . TYR A 1 308 ? -11.504 2.099 39.422 1.00 79.31 308 TYR A O 1
ATOM 2374 N N . PRO A 1 309 ? -10.006 3.247 38.181 1.00 82.69 309 PRO A N 1
ATOM 2375 C CA . PRO A 1 309 ? -10.833 3.248 36.985 1.00 82.69 309 PRO A CA 1
ATOM 2376 C C . PRO A 1 309 ? -11.120 1.806 36.570 1.00 82.69 309 PRO A C 1
ATOM 2378 O O . PRO A 1 309 ? -10.198 1.007 36.390 1.00 82.69 309 PRO A O 1
ATOM 2381 N N . LYS A 1 310 ? -12.404 1.475 36.423 1.00 87.25 310 LYS A N 1
ATOM 2382 C CA . LYS A 1 310 ? -12.831 0.163 35.937 1.00 87.25 310 LYS A CA 1
ATOM 2383 C C . LYS A 1 310 ? -13.105 0.234 34.433 1.00 87.25 310 LYS A C 1
ATOM 2385 O O . LYS A 1 310 ? -13.687 1.220 33.966 1.00 87.25 310 LYS A O 1
ATOM 2390 N N . PRO A 1 311 ? -12.661 -0.767 33.654 1.00 91.62 311 PRO A N 1
ATOM 2391 C CA . PRO A 1 311 ? -12.940 -0.812 32.229 1.00 91.62 311 PRO A CA 1
ATOM 2392 C C . PRO A 1 311 ? -14.416 -1.147 31.992 1.00 91.62 311 PRO A C 1
ATOM 2394 O O . PRO A 1 311 ? -14.931 -2.127 32.520 1.00 91.62 311 PRO A O 1
ATOM 2397 N N . GLU A 1 312 ? -15.081 -0.351 31.164 1.00 94.00 312 GLU A N 1
ATOM 2398 C CA . GLU A 1 312 ? -16.385 -0.680 30.591 1.00 94.00 312 GLU A CA 1
ATOM 2399 C C . GLU A 1 312 ? -16.156 -1.287 29.207 1.00 94.00 312 GLU A C 1
ATOM 2401 O O . GLU A 1 312 ? -15.534 -0.656 28.342 1.00 94.00 312 GLU A O 1
ATOM 2406 N N . TYR A 1 313 ? -16.601 -2.528 29.017 1.00 95.88 313 TYR A N 1
ATOM 2407 C CA . TYR A 1 313 ? -16.446 -3.259 27.764 1.00 95.88 313 TYR A CA 1
ATOM 2408 C C . TYR A 1 313 ? -17.630 -2.997 26.827 1.00 95.88 313 TYR A C 1
ATOM 2410 O O . TYR A 1 313 ? -18.763 -2.812 27.256 1.00 95.88 313 TYR A O 1
ATOM 2418 N N . SER A 1 314 ? -17.370 -2.993 25.524 1.00 96.00 314 SER A N 1
ATOM 2419 C CA . SER A 1 314 ? -18.399 -2.970 24.480 1.00 96.00 314 SER A CA 1
ATOM 2420 C C . SER A 1 314 ? -17.886 -3.674 23.230 1.00 96.00 314 SER A C 1
ATOM 2422 O O . SER A 1 314 ? -16.676 -3.802 23.023 1.00 96.00 314 SER A O 1
ATOM 2424 N N . VAL A 1 315 ? -18.802 -4.139 22.384 1.00 96.44 315 VAL A N 1
ATOM 2425 C CA . VAL A 1 315 ? -18.457 -4.744 21.095 1.00 96.44 315 VAL A CA 1
ATOM 2426 C C . VAL A 1 315 ? -18.817 -3.767 19.987 1.00 96.44 315 VAL A C 1
ATOM 2428 O O . VAL A 1 315 ? -19.972 -3.374 19.847 1.00 96.44 315 VAL A O 1
ATOM 2431 N N . LYS A 1 316 ? -17.838 -3.384 19.170 1.00 96.81 316 LYS A N 1
ATOM 2432 C CA . LYS A 1 316 ? -18.039 -2.543 17.984 1.00 96.81 316 LYS A CA 1
ATOM 2433 C C . LYS A 1 316 ? -18.001 -3.386 16.720 1.00 96.81 316 LYS A C 1
ATOM 2435 O O . LYS A 1 316 ? -17.136 -4.245 16.571 1.00 96.81 316 LYS A O 1
ATOM 2440 N N . VAL A 1 317 ? -18.903 -3.114 15.789 1.00 96.75 317 VAL A N 1
ATOM 2441 C CA . VAL A 1 317 ? -18.949 -3.737 14.466 1.00 96.75 317 VAL A CA 1
ATOM 2442 C C . VAL A 1 317 ? -18.457 -2.731 13.439 1.00 96.75 317 VAL A C 1
ATOM 2444 O O . VAL A 1 317 ? -19.015 -1.646 13.301 1.00 96.75 317 VAL A O 1
ATOM 2447 N N . VAL A 1 318 ? -17.406 -3.092 12.712 1.00 96.62 318 VAL A N 1
ATOM 2448 C CA . VAL A 1 318 ? -16.702 -2.211 11.779 1.00 96.62 318 VAL A CA 1
ATOM 2449 C C . VAL A 1 318 ? -16.681 -2.828 10.387 1.00 96.62 318 VAL A C 1
ATOM 2451 O O . VAL A 1 318 ? -16.436 -4.024 10.225 1.00 96.62 318 VAL A O 1
ATOM 2454 N N . SER A 1 319 ? -16.914 -2.006 9.367 1.00 93.81 319 SER A N 1
ATOM 2455 C CA . SER A 1 319 ? -16.752 -2.413 7.971 1.00 93.81 319 SER A CA 1
ATOM 2456 C C . SER A 1 319 ? -15.258 -2.526 7.629 1.00 93.81 319 SER A C 1
ATOM 2458 O O . SER A 1 319 ? -14.529 -1.551 7.805 1.00 93.81 319 SER A O 1
ATOM 2460 N N . PRO A 1 320 ? -14.763 -3.663 7.107 1.00 89.88 320 PRO A N 1
ATOM 2461 C CA . PRO A 1 320 ? -13.360 -3.817 6.722 1.00 89.88 320 PRO A CA 1
ATOM 2462 C C . PRO A 1 320 ? -12.981 -2.965 5.501 1.00 89.88 320 PRO A C 1
ATOM 2464 O O . PRO A 1 320 ? -11.798 -2.718 5.280 1.00 89.88 320 PRO A O 1
ATOM 2467 N N . ASN A 1 321 ? -13.965 -2.520 4.712 1.00 86.06 321 ASN A N 1
ATOM 2468 C CA . ASN A 1 321 ? -13.737 -1.747 3.491 1.00 86.06 321 ASN A CA 1
ATOM 2469 C C . ASN A 1 321 ? -13.642 -0.242 3.769 1.00 86.06 321 ASN A C 1
ATOM 2471 O O . ASN A 1 321 ? -12.816 0.440 3.166 1.00 86.06 321 ASN A O 1
ATOM 2475 N N . THR A 1 322 ? -14.468 0.274 4.685 1.00 86.50 322 THR A N 1
ATOM 2476 C CA . THR A 1 322 ? -14.508 1.709 5.020 1.00 86.50 322 THR A CA 1
ATOM 2477 C C . THR A 1 322 ? -13.829 2.037 6.347 1.00 86.50 322 THR A C 1
ATOM 2479 O O . THR A 1 322 ? -13.504 3.194 6.585 1.00 86.50 322 THR A O 1
ATOM 2482 N N . PHE A 1 323 ? -13.587 1.037 7.203 1.00 89.56 323 PHE A N 1
ATOM 2483 C CA . PHE A 1 323 ? -13.161 1.214 8.597 1.00 89.56 323 PHE A CA 1
ATOM 2484 C C . PHE A 1 323 ? -14.097 2.126 9.408 1.00 89.56 323 PHE A C 1
ATOM 2486 O O . PHE A 1 323 ? -13.684 2.745 10.387 1.00 89.56 323 PHE A O 1
ATOM 2493 N N . GLU A 1 324 ? -15.372 2.192 9.018 1.00 92.44 324 GLU A N 1
ATOM 2494 C CA . GLU A 1 324 ? -16.415 2.918 9.741 1.00 92.44 324 GLU A CA 1
ATOM 2495 C C . GLU A 1 324 ? -17.190 1.975 10.669 1.00 92.44 324 GLU A C 1
ATOM 2497 O O . GLU A 1 324 ? -17.383 0.792 10.364 1.00 92.44 324 GLU A O 1
ATOM 2502 N N . GLU A 1 325 ? -17.626 2.505 11.815 1.00 93.88 325 GLU A N 1
ATOM 2503 C CA . GLU A 1 325 ? -18.488 1.790 12.759 1.00 93.88 325 GLU A CA 1
ATOM 2504 C C . GLU A 1 325 ? -19.889 1.651 12.146 1.00 93.88 325 GLU A C 1
ATOM 2506 O O . GLU A 1 325 ? -20.570 2.640 11.888 1.00 93.88 325 GLU A O 1
ATOM 2511 N N . VAL A 1 326 ? -20.298 0.409 11.886 1.00 96.00 326 VAL A N 1
ATOM 2512 C CA . VAL A 1 326 ? -21.614 0.059 11.326 1.00 96.00 326 VAL A CA 1
ATOM 2513 C C . VAL A 1 326 ? -22.629 -0.178 12.447 1.00 96.00 326 VAL A C 1
ATOM 2515 O O . VAL A 1 326 ? -23.830 -0.016 12.250 1.00 96.00 326 VAL A O 1
ATOM 2518 N N . GLY A 1 327 ? -22.150 -0.545 13.637 1.00 94.56 327 GLY A N 1
ATOM 2519 C CA . GLY A 1 327 ? -22.971 -0.697 14.830 1.00 94.56 327 GLY A CA 1
ATOM 2520 C C . GLY A 1 327 ? -22.139 -0.968 16.078 1.00 94.56 327 GLY A C 1
ATOM 2521 O O . GLY A 1 327 ? -20.941 -1.244 15.998 1.00 94.56 327 GLY A O 1
ATOM 2522 N N . SER A 1 328 ? -22.788 -0.922 17.235 1.00 94.12 328 SER A N 1
ATOM 2523 C CA . SER A 1 328 ? -22.189 -1.253 18.527 1.00 94.12 328 SER A CA 1
ATOM 2524 C C . SER A 1 328 ? -23.196 -1.946 19.440 1.00 94.12 328 SER A C 1
ATOM 2526 O O . SER A 1 328 ? -24.401 -1.723 19.342 1.00 94.12 328 SER A O 1
ATOM 2528 N N . PHE A 1 329 ? -22.678 -2.807 20.312 1.00 91.31 329 PHE A N 1
ATOM 2529 C CA . PHE A 1 329 ? -23.413 -3.519 21.350 1.00 91.31 329 PHE A CA 1
ATOM 2530 C C . PHE A 1 329 ? -22.787 -3.189 22.704 1.00 91.31 329 PHE A C 1
ATOM 2532 O O . PHE A 1 329 ? -21.579 -3.365 22.901 1.00 91.31 329 PHE A O 1
ATOM 2539 N N . SER A 1 330 ? -23.610 -2.709 23.630 1.00 85.06 330 SER A N 1
ATOM 2540 C CA . SER A 1 330 ? -23.206 -2.304 24.980 1.00 85.06 330 SER A CA 1
ATOM 2541 C C . SER A 1 330 ? -24.156 -2.876 26.033 1.00 85.06 330 SER A C 1
ATOM 2543 O O . SER A 1 330 ? -24.486 -2.198 26.998 1.00 85.06 330 SER A O 1
ATOM 2545 N N . ASP A 1 331 ? -24.619 -4.108 25.826 1.00 82.44 331 ASP A N 1
ATOM 2546 C CA . ASP A 1 331 ? -25.548 -4.791 26.739 1.00 82.44 331 ASP A CA 1
ATOM 2547 C C . ASP A 1 331 ? -24.819 -5.514 27.889 1.00 82.44 331 ASP A C 1
ATOM 2549 O O . ASP A 1 331 ? -25.393 -6.386 28.533 1.00 82.44 331 ASP A O 1
ATOM 2553 N N . LEU A 1 332 ? -23.545 -5.183 28.128 1.00 88.62 332 LEU A N 1
ATOM 2554 C CA . LEU A 1 332 ? -22.756 -5.753 29.219 1.00 88.62 332 LEU A CA 1
ATOM 2555 C C . LEU A 1 332 ? -23.091 -5.033 30.524 1.00 88.62 332 LEU A C 1
ATOM 2557 O O . LEU A 1 332 ? -23.204 -3.804 30.561 1.00 88.62 332 LEU A O 1
ATOM 2561 N N . GLU A 1 333 ? -23.253 -5.795 31.600 1.00 89.50 333 GLU A N 1
ATOM 2562 C CA . GLU A 1 333 ? -23.554 -5.220 32.905 1.00 89.50 333 GLU A CA 1
ATOM 2563 C C . GLU A 1 333 ? -22.373 -4.379 33.418 1.00 89.50 333 GLU A C 1
ATOM 2565 O O . GLU A 1 333 ? -21.204 -4.589 33.074 1.00 89.50 333 GLU A O 1
ATOM 2570 N N . LYS A 1 334 ? -22.659 -3.398 34.285 1.00 85.56 334 LYS A N 1
ATOM 2571 C CA . LYS A 1 334 ? -21.593 -2.608 34.915 1.00 85.56 334 LYS A CA 1
ATOM 2572 C C . LYS A 1 334 ? -20.652 -3.542 35.677 1.00 85.56 334 LYS A C 1
ATOM 2574 O O . LYS A 1 334 ? -21.086 -4.251 36.582 1.00 85.56 334 LYS A O 1
ATOM 2579 N N . ASN A 1 335 ? -19.355 -3.433 35.391 1.00 83.81 335 ASN A N 1
ATOM 2580 C CA . ASN A 1 335 ? -18.282 -4.279 35.933 1.00 83.81 335 ASN A CA 1
ATOM 2581 C C . ASN A 1 335 ? -18.239 -5.720 35.391 1.00 83.81 335 ASN A C 1
ATOM 2583 O O . ASN A 1 335 ? -17.508 -6.537 35.948 1.00 83.81 335 ASN A O 1
ATOM 2587 N N . GLU A 1 336 ? -18.978 -6.045 34.331 1.00 90.75 336 GLU A N 1
ATOM 2588 C CA . GLU A 1 336 ? -18.835 -7.334 33.659 1.00 90.75 336 GLU A CA 1
ATOM 2589 C C . GLU A 1 336 ? -17.515 -7.387 32.871 1.00 90.75 336 GLU A C 1
ATOM 2591 O O . GLU A 1 336 ? -17.213 -6.508 32.059 1.00 90.75 336 GLU A O 1
ATOM 2596 N N . GLU A 1 337 ? -16.706 -8.421 33.117 1.00 90.56 337 GLU A N 1
ATOM 2597 C CA . GLU A 1 337 ? -15.446 -8.645 32.408 1.00 90.56 337 GLU A CA 1
ATOM 2598 C C . GLU A 1 337 ? -15.620 -9.667 31.283 1.00 90.56 337 GLU A C 1
ATOM 2600 O O . GLU A 1 337 ? -16.010 -10.816 31.502 1.00 90.56 337 GLU A O 1
ATOM 2605 N N . VAL A 1 338 ? -15.256 -9.273 30.062 1.00 92.25 338 VAL A N 1
ATOM 2606 C CA . VAL A 1 338 ? -15.291 -10.171 28.904 1.00 92.25 338 VAL A CA 1
ATOM 2607 C C . VAL A 1 338 ? -13.962 -10.911 28.783 1.00 92.25 338 VAL A C 1
ATOM 2609 O O . VAL A 1 338 ? -12.956 -10.352 28.352 1.00 92.25 338 VAL A O 1
ATOM 2612 N N . LEU A 1 339 ? -13.964 -12.202 29.123 1.00 92.19 339 LEU A N 1
ATOM 2613 C CA . LEU A 1 339 ? -12.756 -13.038 29.080 1.00 92.19 339 LEU A CA 1
ATOM 2614 C C . LEU A 1 339 ? -12.363 -13.473 27.663 1.00 92.19 339 LEU A C 1
ATOM 2616 O O . LEU A 1 339 ? -11.183 -13.679 27.379 1.00 92.19 339 LEU A O 1
ATOM 2620 N N . CYS A 1 340 ? -13.340 -13.670 26.773 1.00 92.25 340 CYS A N 1
ATOM 2621 C CA . CYS A 1 340 ? -13.069 -14.058 25.393 1.00 92.25 340 CYS A CA 1
ATOM 2622 C C . CYS A 1 340 ? -14.187 -13.635 24.437 1.00 92.25 340 CYS A C 1
ATOM 2624 O O . CYS A 1 340 ? -15.364 -13.645 24.785 1.00 92.25 340 CYS A O 1
ATOM 2626 N N . GLN A 1 341 ? -13.794 -13.323 23.203 1.00 93.62 341 GLN A N 1
ATOM 2627 C CA . GLN A 1 341 ? -14.682 -13.149 22.058 1.00 93.62 341 GLN A CA 1
ATOM 2628 C C . GLN A 1 341 ? -14.199 -14.097 20.959 1.00 93.62 341 GLN A C 1
ATOM 2630 O O . GLN A 1 341 ? -12.990 -14.265 20.779 1.00 93.62 341 GLN A O 1
ATOM 2635 N N . LYS A 1 342 ? -15.134 -14.756 20.270 1.00 93.69 342 LYS A N 1
ATOM 2636 C CA . LYS A 1 342 ? -14.820 -15.583 19.106 1.00 93.69 342 LYS A CA 1
ATOM 2637 C C . LYS A 1 342 ? -16.018 -15.687 18.175 1.00 93.69 342 LYS A C 1
ATOM 2639 O O . LYS A 1 342 ? -17.126 -15.985 18.616 1.00 93.69 342 LYS A O 1
ATOM 2644 N N . VAL A 1 343 ? -15.782 -15.548 16.872 1.00 89.88 343 VAL A N 1
ATOM 2645 C CA . VAL A 1 343 ? -16.784 -15.897 15.854 1.00 89.88 343 VAL A CA 1
ATOM 2646 C C . VAL A 1 343 ? -16.855 -17.420 15.714 1.00 89.88 343 VAL A C 1
ATOM 2648 O O . VAL A 1 343 ? -15.867 -18.077 15.380 1.00 89.88 343 VAL A O 1
ATOM 2651 N N . VAL A 1 344 ? -18.035 -17.992 15.968 1.00 90.38 344 VAL A N 1
ATOM 2652 C CA . VAL A 1 344 ? -18.288 -19.438 15.887 1.00 90.38 344 VAL A CA 1
ATOM 2653 C C . VAL A 1 344 ? -19.272 -19.763 14.768 1.00 90.38 344 VAL A C 1
ATOM 2655 O O . VAL A 1 344 ? -20.279 -19.089 14.581 1.00 90.38 344 VAL A O 1
ATOM 2658 N N . THR A 1 345 ? -18.989 -20.823 14.012 1.00 87.88 345 THR A N 1
ATOM 2659 C CA . THR A 1 345 ? -19.944 -21.387 13.051 1.00 87.88 345 THR A CA 1
ATOM 2660 C C . THR A 1 345 ? -20.728 -22.492 13.744 1.00 87.88 345 THR A C 1
ATOM 2662 O O . THR A 1 345 ? -20.176 -23.548 14.051 1.00 87.88 345 THR A O 1
ATOM 2665 N N . LEU A 1 346 ? -22.010 -22.250 14.003 1.00 86.69 346 LEU A N 1
ATOM 2666 C CA . LEU A 1 346 ? -22.895 -23.240 14.609 1.00 86.69 346 LEU A CA 1
ATOM 2667 C C . LEU A 1 346 ? -23.483 -24.129 13.512 1.00 86.69 346 LEU A C 1
ATOM 2669 O O . LEU A 1 346 ? -24.051 -23.638 12.537 1.00 86.69 346 LEU A O 1
ATOM 2673 N N . SER A 1 347 ? -23.339 -25.447 13.650 1.00 83.25 347 SER A N 1
ATOM 2674 C CA . SER A 1 347 ? -23.994 -26.378 12.733 1.00 83.25 347 SER A CA 1
ATOM 2675 C C . SER A 1 347 ? -25.479 -26.470 13.085 1.00 83.25 347 SER A C 1
ATOM 2677 O O . SER A 1 347 ? -25.833 -26.684 14.244 1.00 83.25 347 SER A O 1
ATOM 2679 N N . THR A 1 348 ? -26.362 -26.370 12.093 1.00 70.50 348 THR A N 1
ATOM 2680 C CA . THR A 1 348 ? -27.822 -26.496 12.269 1.00 70.50 348 THR A CA 1
ATOM 2681 C C . THR A 1 348 ? -28.262 -27.841 12.851 1.00 70.50 348 THR A C 1
ATOM 2683 O O . THR A 1 348 ? -29.392 -27.967 13.306 1.00 70.50 348 THR A O 1
ATOM 2686 N N . ARG A 1 349 ? -27.381 -28.849 12.896 1.00 60.16 349 ARG A N 1
ATOM 2687 C CA . ARG A 1 349 ? -27.668 -30.150 13.519 1.00 60.16 349 ARG A CA 1
ATOM 2688 C C . ARG A 1 349 ? -27.571 -30.148 15.047 1.00 60.16 349 ARG A C 1
ATOM 2690 O O . ARG A 1 349 ? -27.924 -31.154 15.649 1.00 60.16 349 ARG A O 1
ATOM 2697 N N . THR A 1 350 ? -27.108 -29.063 15.668 1.00 53.34 350 THR A N 1
ATOM 2698 C CA . THR A 1 350 ? -26.850 -29.019 17.118 1.00 53.34 350 THR A CA 1
ATOM 2699 C C . THR A 1 350 ? -27.964 -28.338 17.928 1.00 53.34 350 THR A C 1
ATOM 2701 O O . THR A 1 350 ? -27.905 -28.354 19.150 1.00 53.34 350 THR A O 1
ATOM 2704 N N . PHE A 1 351 ? -29.001 -27.790 17.284 1.00 48.56 351 PHE A N 1
ATOM 2705 C CA . PHE A 1 351 ? -30.152 -27.161 17.953 1.00 48.56 351 PHE A CA 1
ATOM 2706 C C . PHE A 1 351 ? -31.436 -27.971 17.732 1.00 48.56 351 PHE A C 1
ATOM 2708 O O . PHE A 1 351 ? -32.395 -27.514 17.118 1.00 48.56 351 PHE A O 1
ATOM 2715 N N . ILE A 1 352 ? -31.432 -29.210 18.218 1.00 42.22 352 ILE A N 1
ATOM 2716 C CA . ILE A 1 352 ? -32.650 -29.892 18.665 1.00 42.22 352 ILE A CA 1
ATOM 2717 C C . ILE A 1 352 ? -32.305 -30.458 20.044 1.00 42.22 352 ILE A C 1
ATOM 2719 O O . ILE A 1 352 ? -31.722 -31.538 20.136 1.00 42.22 352 ILE A O 1
ATOM 2723 N N . ALA A 1 353 ? -32.586 -29.691 21.094 1.00 36.03 353 ALA A N 1
ATOM 2724 C CA . ALA A 1 353 ? -32.620 -30.152 22.478 1.00 36.03 353 ALA A CA 1
ATOM 2725 C C . ALA A 1 353 ? -33.642 -29.309 23.239 1.00 36.03 353 ALA A C 1
ATOM 2727 O O . ALA A 1 353 ? -33.502 -28.065 23.189 1.00 36.03 353 ALA A O 1
#